Protein AF-A0A8J2SVW7-F1 (afdb_monomer)

Radius of gyration: 30.3 Å; Cα contacts (8 Å, |Δi|>4): 428; chains: 1; bounding box: 93×52×93 Å

Structure (mmCIF, N/CA/C/O backbone):
data_AF-A0A8J2SVW7-F1
#
_entry.id   AF-A0A8J2SVW7-F1
#
loop_
_atom_site.group_PDB
_atom_site.id
_atom_site.type_symbol
_atom_site.label_atom_id
_atom_site.label_alt_id
_atom_site.label_comp_id
_atom_site.label_asym_id
_atom_site.label_entity_id
_atom_site.label_seq_id
_atom_site.pdbx_PDB_ins_code
_atom_site.Cartn_x
_atom_site.Cartn_y
_atom_site.Cartn_z
_atom_site.occupancy
_atom_site.B_iso_or_equiv
_atom_site.auth_seq_id
_atom_site.auth_comp_id
_atom_site.auth_asym_id
_atom_site.auth_atom_id
_atom_site.pdbx_PDB_model_num
ATOM 1 N N . GLN A 1 1 ? 31.728 -38.184 55.682 1.00 34.28 1 GLN A N 1
ATOM 2 C CA . GLN A 1 1 ? 31.629 -36.717 55.849 1.00 34.28 1 GLN A CA 1
ATOM 3 C C . GLN A 1 1 ? 32.265 -36.107 54.596 1.00 34.28 1 GLN A C 1
ATOM 5 O O . GLN A 1 1 ? 33.381 -36.508 54.312 1.00 34.28 1 GLN A O 1
ATOM 10 N N . LEU A 1 2 ? 31.474 -35.598 53.629 1.00 37.31 2 LEU A N 1
ATOM 11 C CA . LEU A 1 2 ? 31.155 -34.160 53.386 1.00 37.31 2 LEU A CA 1
ATOM 12 C C . LEU A 1 2 ? 32.451 -33.359 53.061 1.00 37.31 2 LEU A C 1
ATOM 14 O O . LEU A 1 2 ? 33.369 -33.448 53.857 1.00 37.31 2 LEU A O 1
ATOM 18 N N . GLU A 1 3 ? 32.672 -32.622 51.955 1.00 35.62 3 GLU A N 1
ATOM 19 C CA . GLU A 1 3 ? 31.813 -31.811 51.066 1.00 35.62 3 GLU A CA 1
ATOM 20 C C . GLU A 1 3 ? 32.427 -31.508 49.655 1.00 35.62 3 GLU A C 1
ATOM 22 O O . GLU A 1 3 ? 33.575 -31.818 49.361 1.00 35.62 3 GLU A O 1
ATOM 27 N N . ARG A 1 4 ? 31.571 -30.864 48.839 1.00 41.97 4 ARG A N 1
ATOM 28 C CA . ARG A 1 4 ? 31.589 -30.125 47.543 1.00 41.97 4 ARG A CA 1
ATOM 29 C C . ARG A 1 4 ? 32.834 -29.314 47.086 1.00 41.97 4 ARG A C 1
ATOM 31 O O . ARG A 1 4 ? 33.578 -28.801 47.906 1.00 41.97 4 ARG A O 1
ATOM 38 N N . GLY A 1 5 ? 32.869 -28.974 45.778 1.00 31.09 5 GLY A N 1
ATOM 39 C CA . GLY A 1 5 ? 33.490 -27.731 45.256 1.00 31.09 5 GLY A CA 1
ATOM 40 C C . GLY A 1 5 ? 33.503 -27.550 43.717 1.00 31.09 5 GLY A C 1
ATOM 41 O O . GLY A 1 5 ? 34.029 -28.398 43.012 1.00 31.09 5 GLY A O 1
ATOM 42 N N . ARG A 1 6 ? 32.926 -26.442 43.212 1.00 39.91 6 ARG A N 1
ATOM 43 C CA . ARG A 1 6 ? 32.924 -25.895 41.822 1.00 39.91 6 ARG A CA 1
ATOM 44 C C . ARG A 1 6 ? 33.985 -24.776 41.675 1.00 39.91 6 ARG A C 1
ATOM 46 O O . ARG A 1 6 ? 34.313 -24.165 42.684 1.00 39.91 6 ARG A O 1
ATOM 53 N N . GLY A 1 7 ? 34.335 -24.404 40.433 1.00 30.98 7 GLY A N 1
ATOM 54 C CA . GLY A 1 7 ? 34.971 -23.122 40.026 1.00 30.98 7 GLY A CA 1
ATOM 55 C C . GLY A 1 7 ? 36.138 -23.381 39.062 1.00 30.98 7 GLY A C 1
ATOM 56 O O . GLY A 1 7 ? 37.010 -24.160 39.413 1.00 30.98 7 GLY A O 1
ATOM 57 N N . ASP A 1 8 ? 36.158 -22.993 37.784 1.00 33.06 8 ASP A N 1
ATOM 58 C CA . ASP A 1 8 ? 35.939 -21.704 37.102 1.00 33.06 8 ASP A CA 1
ATOM 59 C C . ASP A 1 8 ? 37.016 -20.645 37.407 1.00 33.06 8 ASP A C 1
ATOM 61 O O . ASP A 1 8 ? 37.364 -20.423 38.563 1.00 33.06 8 ASP A O 1
ATOM 65 N N . THR A 1 9 ? 37.476 -19.977 36.342 1.00 33.75 9 THR A N 1
ATOM 66 C CA . THR A 1 9 ? 38.440 -18.855 36.263 1.00 33.75 9 THR A CA 1
ATOM 67 C C . THR A 1 9 ? 39.944 -19.165 36.362 1.00 33.75 9 THR A C 1
ATOM 69 O O . THR A 1 9 ? 40.538 -19.155 37.433 1.00 33.75 9 THR A O 1
ATOM 72 N N . ASP A 1 10 ? 40.584 -19.310 35.195 1.00 33.72 10 ASP A N 1
ATOM 73 C CA . ASP A 1 10 ? 42.022 -19.079 35.016 1.00 33.72 10 ASP A CA 1
ATOM 74 C C . ASP A 1 10 ? 42.182 -17.739 34.284 1.00 33.72 10 ASP A C 1
ATOM 76 O O . ASP A 1 10 ? 42.106 -17.630 33.058 1.00 33.72 10 ASP A O 1
ATOM 80 N N . ALA A 1 11 ? 42.268 -16.678 35.081 1.00 33.78 11 ALA A N 1
ATOM 81 C CA . ALA A 1 11 ? 42.500 -15.318 34.637 1.00 33.78 11 ALA A CA 1
ATOM 82 C C . ALA A 1 11 ? 43.658 -14.741 35.461 1.00 33.78 11 ALA A C 1
ATOM 84 O O . ALA A 1 11 ? 43.621 -14.755 36.687 1.00 33.78 11 ALA A O 1
ATOM 85 N N . PHE A 1 12 ? 44.634 -14.173 34.751 1.00 33.34 12 PHE A N 1
ATOM 86 C CA . PHE A 1 12 ? 45.696 -13.291 35.250 1.00 33.34 12 PHE A CA 1
ATOM 87 C C . PHE A 1 12 ? 46.837 -13.909 36.077 1.00 33.34 12 PHE A C 1
ATOM 89 O O . PHE A 1 12 ? 46.885 -13.830 37.299 1.00 33.34 12 PHE A O 1
ATOM 96 N N . ALA A 1 13 ? 47.865 -14.345 35.352 1.00 33.09 13 ALA A N 1
ATOM 97 C CA . ALA A 1 13 ? 49.253 -14.489 35.792 1.00 33.09 13 ALA A CA 1
ATOM 98 C C . ALA A 1 13 ? 50.117 -14.449 34.511 1.00 33.09 13 ALA A C 1
ATOM 100 O O . ALA A 1 13 ? 49.809 -15.156 33.564 1.00 33.09 13 ALA A O 1
ATOM 101 N N . HIS A 1 14 ? 51.170 -13.664 34.303 1.00 36.06 14 HIS A N 1
ATOM 102 C CA . HIS A 1 14 ? 51.925 -12.712 35.101 1.00 36.06 14 HIS A CA 1
ATOM 103 C C . HIS A 1 14 ? 52.620 -11.753 34.116 1.00 36.06 14 HIS A C 1
ATOM 105 O O . HIS A 1 14 ? 53.039 -12.149 33.029 1.00 36.06 14 HIS A O 1
ATOM 111 N N . ALA A 1 15 ? 52.749 -10.489 34.508 1.00 29.64 15 ALA A N 1
ATOM 112 C CA . ALA A 1 15 ? 53.511 -9.480 33.792 1.00 29.64 15 ALA A CA 1
ATOM 113 C C . ALA A 1 15 ? 55.015 -9.552 34.127 1.00 29.64 15 ALA A C 1
ATOM 115 O O . ALA A 1 15 ? 55.383 -9.871 35.252 1.00 29.64 15 ALA A O 1
ATOM 116 N N . GLN A 1 16 ? 55.820 -9.104 33.155 1.00 32.62 16 GLN A N 1
ATOM 117 C CA . GLN A 1 16 ? 57.193 -8.582 33.256 1.00 32.62 16 GLN A CA 1
ATOM 118 C C . GLN A 1 16 ? 58.352 -9.567 33.488 1.00 32.62 16 GLN A C 1
ATOM 120 O O . GLN A 1 16 ? 58.432 -10.255 34.495 1.00 32.62 16 GLN A O 1
ATOM 125 N N . VAL A 1 17 ? 59.324 -9.507 32.565 1.00 30.28 17 VAL A N 1
ATOM 126 C CA . VAL A 1 17 ? 60.738 -9.106 32.764 1.00 30.28 17 VAL A CA 1
ATOM 127 C C . VAL A 1 17 ? 61.574 -9.748 31.641 1.00 30.28 17 VAL A C 1
ATOM 129 O O . VAL A 1 17 ? 61.734 -10.958 31.622 1.00 30.28 17 VAL A O 1
ATOM 132 N N . LEU A 1 18 ? 62.070 -8.952 30.681 1.00 30.62 18 LEU A N 1
ATOM 133 C CA . LEU A 1 18 ? 63.505 -8.758 30.391 1.00 30.62 18 LEU A CA 1
ATOM 134 C C . LEU A 1 18 ? 63.673 -7.975 29.071 1.00 30.62 18 LEU A C 1
ATOM 136 O O . LEU A 1 18 ? 63.394 -8.460 27.978 1.00 30.62 18 LEU A O 1
ATOM 140 N N . VAL A 1 19 ? 64.162 -6.743 29.194 1.00 34.22 19 VAL A N 1
ATOM 141 C CA . VAL A 1 19 ? 64.735 -5.954 28.102 1.00 34.22 19 VAL A CA 1
ATOM 142 C C . VAL A 1 19 ? 66.162 -6.453 27.892 1.00 34.22 19 VAL A C 1
ATOM 144 O O . VAL A 1 19 ? 66.999 -6.237 28.762 1.00 34.22 19 VAL A O 1
ATOM 147 N N . ALA A 1 20 ? 66.459 -7.094 26.762 1.00 31.17 20 ALA A N 1
ATOM 148 C CA . ALA A 1 20 ? 67.829 -7.233 26.270 1.00 31.17 20 ALA A CA 1
ATOM 149 C C . ALA A 1 20 ? 67.843 -7.602 24.778 1.00 31.17 20 ALA A C 1
ATOM 151 O O . ALA A 1 20 ? 67.199 -8.561 24.369 1.00 31.17 20 ALA A O 1
ATOM 152 N N . SER A 1 21 ? 68.654 -6.873 24.005 1.00 35.41 21 SER A N 1
ATOM 153 C CA . SER A 1 21 ? 69.025 -7.125 22.601 1.00 35.41 21 SER A CA 1
ATOM 154 C C . SER A 1 21 ? 68.045 -6.644 21.516 1.00 35.41 21 SER A C 1
ATOM 156 O O . SER A 1 21 ? 67.284 -7.408 20.929 1.00 35.41 21 SER A O 1
ATOM 158 N N . MET A 1 22 ? 68.124 -5.347 21.191 1.00 35.38 22 MET A N 1
ATOM 159 C CA . MET A 1 22 ? 67.678 -4.807 19.899 1.00 35.38 22 MET A CA 1
ATOM 160 C C . MET A 1 22 ? 68.869 -4.732 18.928 1.00 35.38 22 MET A C 1
ATOM 162 O O . MET A 1 22 ? 69.856 -4.072 19.264 1.00 35.38 22 MET A O 1
ATOM 166 N N . PRO A 1 23 ? 68.785 -5.283 17.704 1.00 38.94 23 PRO A N 1
ATOM 167 C CA . PRO A 1 23 ? 69.534 -4.766 16.571 1.00 38.94 23 PRO A CA 1
ATOM 168 C C . PRO A 1 23 ? 68.789 -3.577 15.923 1.00 38.94 23 PRO A C 1
ATOM 170 O O . PRO A 1 23 ? 67.598 -3.356 16.127 1.00 38.94 23 PRO A O 1
ATOM 173 N N . SER A 1 24 ? 69.560 -2.781 15.187 1.00 41.69 24 SER A N 1
ATOM 174 C CA . SER A 1 24 ? 69.327 -1.434 14.642 1.00 41.69 24 SER A CA 1
ATOM 175 C C . SER A 1 24 ? 67.929 -1.045 14.103 1.00 41.69 24 SER A C 1
ATOM 177 O O . SER A 1 24 ? 67.191 -1.809 13.483 1.00 41.69 24 SER A O 1
ATOM 179 N N . ARG A 1 25 ? 67.634 0.261 14.243 1.00 43.81 25 ARG A N 1
ATOM 180 C CA . ARG A 1 25 ? 66.421 1.004 13.825 1.00 43.81 25 ARG A CA 1
ATOM 181 C C . ARG A 1 25 ? 66.015 0.902 12.340 1.00 43.81 25 ARG A C 1
ATOM 183 O O . ARG A 1 25 ? 64.967 1.427 11.980 1.00 43.81 25 ARG A O 1
ATOM 190 N N . ALA A 1 26 ? 66.791 0.243 11.483 1.00 41.59 26 ALA A N 1
ATOM 191 C CA . ALA A 1 26 ? 66.492 0.135 10.052 1.00 41.59 26 ALA A CA 1
ATOM 192 C C . ALA A 1 26 ? 65.614 -1.080 9.689 1.00 41.59 26 ALA A C 1
ATOM 194 O O . ALA A 1 26 ? 64.994 -1.084 8.630 1.00 41.59 26 ALA A O 1
ATOM 195 N N . SER A 1 27 ? 65.481 -2.074 10.576 1.00 40.44 27 SER A N 1
ATOM 196 C CA . SER A 1 27 ? 64.708 -3.298 10.291 1.00 40.44 27 SER A CA 1
ATOM 197 C C . SER A 1 27 ? 63.285 -3.295 10.868 1.00 40.44 27 SER A C 1
ATOM 199 O O . SER A 1 27 ? 62.520 -4.226 10.631 1.00 40.44 27 SER A O 1
ATOM 201 N N . MET A 1 28 ? 62.890 -2.238 11.587 1.00 37.59 28 MET A N 1
ATOM 202 C CA . MET A 1 28 ? 61.558 -2.132 12.205 1.00 37.59 28 MET A CA 1
ATOM 203 C C . MET A 1 28 ? 60.521 -1.430 11.307 1.00 37.59 28 MET A C 1
ATOM 205 O O . MET A 1 28 ? 59.322 -1.587 11.527 1.00 37.59 28 MET A O 1
ATOM 209 N N . LEU A 1 29 ? 60.949 -0.717 10.254 1.00 36.25 29 LEU A N 1
ATOM 210 C CA . LEU A 1 29 ? 60.023 -0.046 9.328 1.00 36.25 29 LEU A CA 1
ATOM 211 C C . LEU A 1 29 ? 59.518 -0.943 8.183 1.0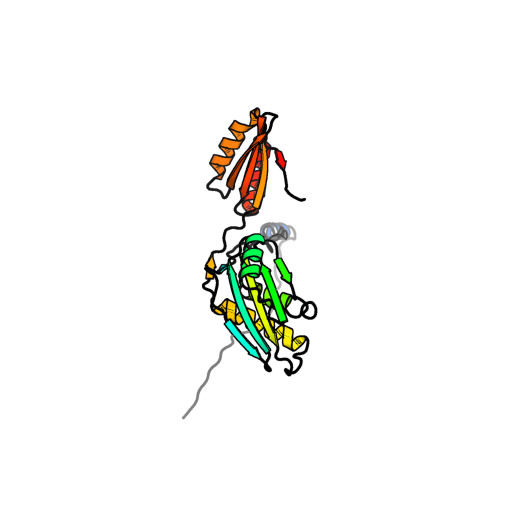0 36.25 29 LEU A C 1
ATOM 213 O O . LEU A 1 29 ? 58.499 -0.625 7.579 1.00 36.25 29 LEU A O 1
ATOM 217 N N . LEU A 1 30 ? 60.170 -2.078 7.901 1.00 36.28 30 LEU A N 1
ATOM 218 C CA . LEU A 1 30 ? 59.771 -2.962 6.794 1.00 36.28 30 LEU A CA 1
ATOM 219 C C . LEU A 1 30 ? 58.843 -4.117 7.214 1.00 36.28 30 LEU A C 1
ATOM 221 O O . LEU A 1 30 ? 58.165 -4.692 6.366 1.00 36.28 30 LEU A O 1
ATOM 225 N N . ILE A 1 31 ? 58.758 -4.424 8.514 1.00 40.12 31 ILE A N 1
ATOM 226 C CA . ILE A 1 31 ? 57.828 -5.440 9.042 1.00 40.12 31 ILE A CA 1
ATOM 227 C C . ILE A 1 31 ? 56.477 -4.806 9.415 1.00 40.12 31 ILE A C 1
ATOM 229 O O . ILE A 1 31 ? 55.435 -5.415 9.184 1.00 40.12 31 ILE A O 1
ATOM 233 N N . TYR A 1 32 ? 56.448 -3.536 9.843 1.00 34.22 32 TYR A N 1
ATOM 234 C CA . TYR A 1 32 ? 55.181 -2.811 10.021 1.00 34.22 32 TYR A CA 1
ATOM 235 C C . TYR A 1 32 ? 54.520 -2.399 8.689 1.00 34.22 32 TYR A C 1
ATOM 237 O O . TYR A 1 32 ? 53.296 -2.338 8.608 1.00 34.22 32 TYR A O 1
ATOM 245 N N . ALA A 1 33 ? 55.292 -2.218 7.610 1.00 37.81 33 ALA A N 1
ATOM 246 C CA . ALA A 1 33 ? 54.767 -1.870 6.283 1.00 37.81 33 ALA A CA 1
ATOM 247 C C . ALA A 1 33 ? 54.242 -3.067 5.456 1.00 37.81 33 ALA A C 1
ATOM 249 O O . ALA A 1 33 ? 53.721 -2.869 4.361 1.00 37.81 33 ALA A O 1
ATOM 250 N N . ARG A 1 34 ? 54.336 -4.307 5.963 1.00 35.62 34 ARG A N 1
ATOM 251 C CA . ARG A 1 34 ? 53.718 -5.499 5.338 1.00 35.62 34 ARG A CA 1
ATOM 252 C C . ARG A 1 34 ? 52.631 -6.173 6.180 1.00 35.62 34 ARG A C 1
ATOM 254 O O . ARG A 1 34 ? 51.942 -7.044 5.665 1.00 35.62 34 ARG A O 1
ATOM 261 N N . ALA A 1 35 ? 52.408 -5.715 7.412 1.00 35.62 35 ALA A N 1
ATOM 262 C CA . ALA A 1 35 ? 51.243 -6.089 8.221 1.00 35.62 35 ALA A CA 1
ATOM 263 C C . ALA A 1 35 ? 50.149 -4.997 8.261 1.00 35.62 35 ALA A C 1
ATOM 265 O O . ALA A 1 35 ? 49.022 -5.277 8.653 1.00 35.62 35 ALA A O 1
ATOM 266 N N . CYS A 1 36 ? 50.437 -3.774 7.796 1.00 33.22 36 CYS A N 1
ATOM 267 C CA . CYS A 1 36 ? 49.492 -2.647 7.759 1.00 33.22 36 CYS A CA 1
ATOM 268 C C . CYS A 1 36 ? 49.054 -2.279 6.322 1.00 33.22 36 CYS A C 1
ATOM 270 O O . CYS A 1 36 ? 48.872 -1.113 5.991 1.00 33.22 36 CYS A O 1
ATOM 272 N N . GLY A 1 37 ? 48.933 -3.284 5.446 1.00 34.12 37 GLY A N 1
ATOM 273 C CA . GLY A 1 37 ? 48.454 -3.151 4.059 1.00 34.12 37 GLY A CA 1
ATOM 274 C C . GLY A 1 37 ? 47.040 -3.698 3.817 1.00 34.12 37 GLY A C 1
ATOM 275 O O . GLY A 1 37 ? 46.610 -3.764 2.673 1.00 34.12 37 GLY A O 1
ATOM 276 N N . ALA A 1 38 ? 46.322 -4.108 4.869 1.00 37.91 38 ALA A N 1
ATOM 277 C CA . ALA A 1 38 ? 45.004 -4.754 4.763 1.00 37.91 38 ALA A CA 1
ATOM 278 C C . ALA A 1 38 ? 43.888 -4.070 5.579 1.00 37.91 38 ALA A C 1
ATOM 280 O O . ALA A 1 38 ? 42.761 -4.552 5.618 1.00 37.91 38 ALA A O 1
ATOM 281 N N . LEU A 1 39 ? 44.165 -2.932 6.216 1.00 35.59 39 LEU A N 1
ATOM 282 C CA . LEU A 1 39 ? 43.166 -2.128 6.920 1.00 35.59 39 LEU A CA 1
ATOM 283 C C . LEU A 1 39 ? 43.486 -0.656 6.677 1.00 35.59 39 LEU A C 1
ATOM 285 O O . LEU A 1 39 ? 44.289 -0.108 7.418 1.00 35.59 39 LEU A O 1
ATOM 289 N N . HIS A 1 40 ? 42.921 -0.053 5.626 1.00 33.75 40 HIS A N 1
ATOM 290 C CA . HIS A 1 40 ? 42.519 1.369 5.539 1.00 33.75 40 HIS A CA 1
ATOM 291 C C . HIS A 1 40 ? 42.145 1.768 4.100 1.00 33.75 40 HIS A C 1
ATOM 293 O O . HIS A 1 40 ? 42.623 2.759 3.571 1.00 33.75 40 HIS A O 1
ATOM 299 N N . GLN A 1 41 ? 41.231 1.025 3.477 1.00 31.84 41 GLN A N 1
ATOM 300 C CA . GLN A 1 41 ? 40.209 1.617 2.602 1.00 31.84 41 GLN A CA 1
ATOM 301 C C . GLN A 1 41 ? 38.877 0.909 2.880 1.00 31.84 41 GLN A C 1
ATOM 303 O O . GLN A 1 41 ? 38.209 0.380 2.000 1.00 31.84 41 GLN A O 1
ATOM 308 N N . PHE A 1 42 ? 38.489 0.899 4.162 1.00 33.31 42 PHE A N 1
ATOM 309 C CA . PHE A 1 42 ? 37.091 0.766 4.570 1.00 33.31 42 PHE A CA 1
ATOM 310 C C . PHE A 1 42 ? 36.390 2.085 4.221 1.00 33.31 42 PHE A C 1
ATOM 312 O O . PHE A 1 42 ? 36.054 2.909 5.074 1.00 33.31 42 PHE A O 1
ATOM 319 N N . THR A 1 43 ? 36.239 2.332 2.923 1.00 31.81 43 THR A N 1
ATOM 320 C CA . THR A 1 43 ? 35.428 3.429 2.421 1.00 31.81 43 THR A CA 1
ATOM 321 C C . THR A 1 43 ? 33.983 3.047 2.695 1.00 31.81 43 THR A C 1
ATOM 323 O O . THR A 1 43 ? 33.412 2.168 2.055 1.00 31.81 43 THR A O 1
ATOM 326 N N . ARG A 1 44 ? 33.436 3.678 3.734 1.00 35.28 44 ARG A N 1
ATOM 327 C CA . ARG A 1 44 ? 32.013 3.826 4.048 1.00 35.28 44 ARG A CA 1
ATOM 328 C C . ARG A 1 44 ? 31.135 3.704 2.795 1.00 35.28 44 ARG A C 1
ATOM 330 O O . ARG A 1 44 ? 31.005 4.686 2.076 1.00 35.28 44 ARG A O 1
ATOM 337 N N . CYS A 1 45 ? 30.529 2.542 2.544 1.00 34.66 45 CYS A N 1
ATOM 338 C CA . CYS A 1 45 ? 29.395 2.414 1.616 1.00 34.66 45 CYS A CA 1
ATOM 339 C C . CYS A 1 45 ? 28.749 1.019 1.623 1.00 34.66 45 CYS A C 1
ATOM 341 O O . CYS A 1 45 ? 28.527 0.438 0.572 1.00 34.66 45 CYS A O 1
ATOM 343 N N . THR A 1 46 ? 28.388 0.455 2.776 1.00 38.50 46 THR A N 1
ATOM 344 C CA . THR A 1 46 ? 27.515 -0.741 2.786 1.00 38.50 46 THR A CA 1
ATOM 345 C C . THR A 1 46 ? 26.572 -0.788 3.990 1.00 38.50 46 THR A C 1
ATOM 347 O O . THR A 1 46 ? 26.291 -1.845 4.528 1.00 38.50 46 THR A O 1
ATOM 350 N N . GLY A 1 47 ? 26.005 0.357 4.383 1.00 30.53 47 GLY A N 1
ATOM 351 C CA . GLY A 1 47 ? 24.781 0.386 5.204 1.00 30.53 47 GLY A CA 1
ATOM 352 C C . GLY A 1 47 ? 23.489 0.206 4.388 1.00 30.53 47 GLY A C 1
ATOM 353 O O . GLY A 1 47 ? 22.405 0.186 4.952 1.00 30.53 47 GLY A O 1
ATOM 354 N N . ARG A 1 48 ? 23.593 0.091 3.054 1.00 37.34 48 ARG A N 1
ATOM 355 C CA . ARG A 1 48 ? 22.460 -0.033 2.115 1.00 37.34 48 ARG A CA 1
ATOM 356 C C . ARG A 1 48 ? 22.294 -1.427 1.495 1.00 37.34 48 ARG A C 1
ATOM 358 O O . ARG A 1 48 ? 21.378 -1.625 0.713 1.00 37.34 48 ARG A O 1
ATOM 365 N N . ARG A 1 49 ? 23.150 -2.401 1.837 1.00 35.25 49 ARG A N 1
ATOM 366 C CA . ARG A 1 49 ? 23.165 -3.743 1.212 1.00 35.25 49 ARG A CA 1
ATOM 367 C C . ARG A 1 49 ? 22.291 -4.801 1.902 1.00 35.25 49 ARG A C 1
ATOM 369 O O . ARG A 1 49 ? 22.480 -5.983 1.650 1.00 35.25 49 ARG A O 1
ATOM 376 N N . GLN A 1 50 ? 21.347 -4.410 2.758 1.00 35.31 50 GLN A N 1
ATOM 377 C CA . GLN A 1 50 ? 20.564 -5.385 3.533 1.00 35.31 50 GLN A CA 1
ATOM 378 C C . GLN A 1 50 ? 19.044 -5.171 3.531 1.00 35.31 50 GLN A C 1
ATOM 380 O O . GLN A 1 50 ? 18.350 -5.904 4.218 1.00 35.31 50 GLN A O 1
ATOM 385 N N . LEU A 1 51 ? 18.511 -4.229 2.740 1.00 43.91 51 LEU A N 1
ATOM 386 C CA . LEU A 1 51 ? 17.060 -3.969 2.676 1.00 43.91 51 LEU A CA 1
ATOM 387 C C . LEU A 1 51 ? 16.383 -4.426 1.376 1.00 43.91 51 LEU A C 1
ATOM 389 O O . LEU A 1 51 ? 15.163 -4.431 1.305 1.00 43.91 51 LEU A O 1
ATOM 393 N N . ALA A 1 52 ? 17.139 -4.878 0.371 1.00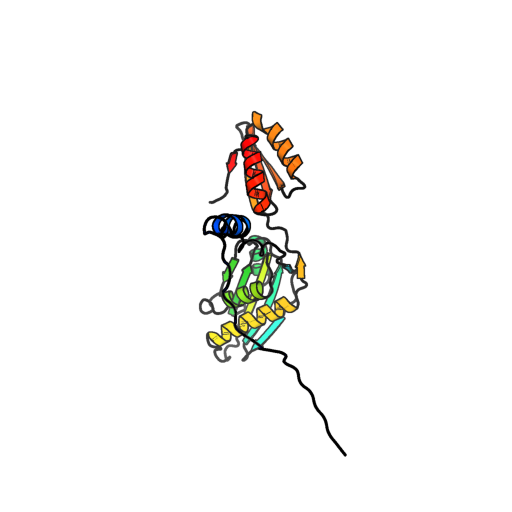 42.94 52 ALA A N 1
ATOM 394 C CA . ALA A 1 52 ? 16.560 -5.486 -0.834 1.00 42.94 52 ALA A CA 1
ATOM 395 C C . ALA A 1 52 ? 16.115 -6.951 -0.618 1.00 42.94 52 ALA A C 1
ATOM 397 O O . ALA A 1 52 ? 15.636 -7.609 -1.537 1.00 42.94 52 ALA A O 1
ATOM 398 N N . GLN A 1 53 ? 16.278 -7.502 0.591 1.00 47.53 53 GLN A N 1
ATOM 399 C CA . GLN A 1 53 ? 15.939 -8.891 0.889 1.00 47.53 53 GLN A CA 1
ATOM 400 C C . GLN A 1 53 ? 14.529 -9.001 1.477 1.00 47.53 53 GLN A C 1
ATOM 402 O O . GLN A 1 53 ? 14.345 -9.033 2.686 1.00 47.53 53 GLN A O 1
ATOM 407 N N . ARG A 1 54 ? 13.567 -9.147 0.556 1.00 51.62 54 ARG A N 1
ATOM 408 C CA . ARG A 1 54 ? 12.258 -9.794 0.744 1.00 51.62 54 ARG A CA 1
ATOM 409 C C . ARG A 1 54 ? 11.340 -9.142 1.777 1.00 51.62 54 ARG A C 1
ATOM 411 O O . ARG A 1 54 ? 10.951 -9.781 2.750 1.00 51.62 54 ARG A O 1
ATOM 418 N N . ALA A 1 55 ? 10.903 -7.919 1.494 1.00 69.44 55 ALA A N 1
ATOM 419 C CA . ALA A 1 55 ? 9.614 -7.497 2.023 1.00 69.44 55 ALA A CA 1
ATOM 420 C C . ALA A 1 55 ? 8.543 -8.502 1.555 1.00 69.44 55 ALA A C 1
ATOM 422 O O . ALA A 1 55 ? 8.570 -8.974 0.413 1.00 69.44 55 ALA A O 1
ATOM 423 N N . SER A 1 56 ? 7.665 -8.909 2.463 1.00 87.56 56 SER A N 1
ATOM 424 C CA . SER A 1 56 ? 6.539 -9.776 2.121 1.00 87.56 56 SER A CA 1
ATOM 425 C C . SER A 1 56 ? 5.335 -8.911 1.759 1.00 87.56 56 SER A C 1
ATOM 427 O O . SER A 1 56 ? 5.311 -7.720 2.043 1.00 87.56 56 SER A O 1
ATOM 429 N N . THR A 1 57 ? 4.332 -9.475 1.107 1.00 93.25 57 THR A N 1
ATOM 430 C CA . THR A 1 57 ? 3.020 -8.845 0.944 1.00 93.25 57 THR A CA 1
ATOM 431 C C . THR A 1 57 ? 1.944 -9.778 1.490 1.00 93.25 57 THR A C 1
ATOM 433 O O . THR A 1 57 ? 2.232 -10.874 1.979 1.00 93.25 57 THR A O 1
ATOM 436 N N . ILE A 1 58 ? 0.694 -9.347 1.423 1.00 94.38 58 ILE A N 1
ATOM 437 C CA . ILE A 1 58 ? -0.466 -10.140 1.808 1.00 94.38 58 ILE A CA 1
ATOM 438 C C . ILE A 1 58 ? -0.928 -10.949 0.589 1.00 94.38 58 ILE A C 1
ATOM 440 O O . ILE A 1 58 ? -1.071 -10.408 -0.497 1.00 94.38 58 ILE A O 1
ATOM 444 N N . ALA A 1 59 ? -1.182 -12.248 0.738 1.00 92.62 59 ALA A N 1
ATOM 445 C CA . ALA A 1 59 ? -1.544 -13.119 -0.3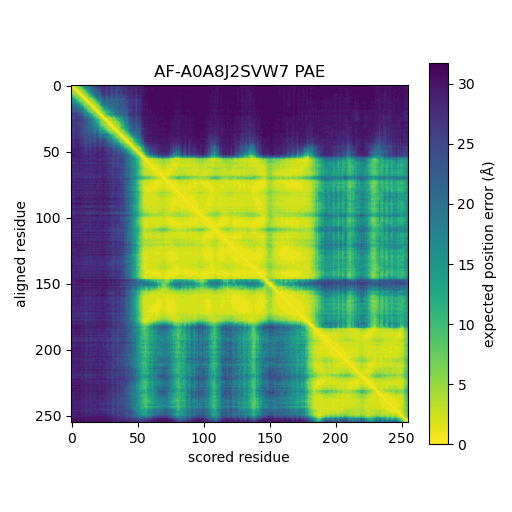83 1.00 92.62 59 ALA A CA 1
ATOM 446 C C . ALA A 1 59 ? -2.924 -12.800 -0.986 1.00 92.62 59 ALA A C 1
ATOM 448 O O . ALA A 1 59 ? -3.139 -12.970 -2.184 1.00 92.62 59 ALA A O 1
ATOM 449 N N . SER A 1 60 ? -3.870 -12.372 -0.151 1.00 94.44 60 SER A N 1
ATOM 450 C CA . SER A 1 60 ? -5.245 -12.070 -0.542 1.00 94.44 60 SER A CA 1
ATOM 451 C C . SER A 1 60 ? -5.900 -11.126 0.457 1.00 94.44 60 SER A C 1
ATOM 453 O O . SER A 1 60 ? -5.464 -11.021 1.600 1.00 94.44 60 SER A O 1
ATOM 455 N N . GLU A 1 61 ? -6.985 -10.482 0.042 1.00 96.81 61 GLU A N 1
ATOM 456 C CA . GLU A 1 61 ? -7.826 -9.701 0.948 1.00 96.81 61 GLU A CA 1
ATOM 457 C C . GLU A 1 61 ? -8.226 -10.525 2.189 1.00 96.81 61 GLU A C 1
ATOM 459 O O . GLU A 1 61 ? -8.543 -11.713 2.079 1.00 96.81 61 GLU A O 1
ATOM 464 N N . THR A 1 62 ? -8.147 -9.912 3.371 1.00 96.88 62 THR A N 1
ATOM 465 C CA . THR A 1 62 ? -8.484 -10.553 4.647 1.00 96.88 62 THR A CA 1
ATOM 466 C C . THR A 1 62 ? -9.976 -10.454 4.937 1.00 96.88 62 THR A C 1
ATOM 468 O O . THR A 1 62 ? -10.642 -9.484 4.563 1.00 96.88 62 THR A O 1
ATOM 471 N N . ASP A 1 63 ? -10.481 -11.395 5.731 1.00 95.94 63 ASP A N 1
ATOM 472 C CA . ASP A 1 63 ? -11.772 -11.223 6.392 1.00 95.94 63 ASP A CA 1
ATOM 473 C C . ASP A 1 63 ? -11.757 -10.009 7.341 1.00 95.94 63 ASP A C 1
ATOM 475 O O . ASP A 1 63 ? -10.704 -9.514 7.761 1.00 95.94 63 ASP A O 1
ATOM 479 N N . ALA A 1 64 ? -12.950 -9.531 7.697 1.00 95.88 64 ALA A N 1
ATOM 480 C CA . ALA A 1 64 ? -13.114 -8.432 8.639 1.00 95.88 64 ALA A CA 1
ATOM 481 C C . ALA A 1 64 ? -12.636 -8.834 10.043 1.00 95.88 64 ALA A C 1
ATOM 483 O O . ALA A 1 64 ? -13.178 -9.765 10.645 1.00 95.88 64 ALA A O 1
ATOM 484 N N . VAL A 1 65 ? -11.691 -8.083 10.611 1.00 97.88 65 VAL A N 1
ATOM 485 C CA . VAL A 1 65 ? -11.251 -8.273 12.001 1.00 97.88 65 VAL A CA 1
ATOM 486 C C . VAL A 1 65 ? -11.769 -7.140 12.873 1.00 97.88 65 VAL A C 1
ATOM 488 O O . VAL A 1 65 ? -11.499 -5.964 12.626 1.00 97.88 65 VAL A O 1
ATOM 491 N N . GLU A 1 66 ? -12.520 -7.493 13.916 1.00 97.00 66 GLU A N 1
ATOM 492 C CA . GLU A 1 66 ? -13.109 -6.526 14.837 1.00 97.00 66 GLU A CA 1
ATOM 493 C C . GLU A 1 66 ? -12.308 -6.401 16.140 1.00 97.00 66 GLU A C 1
ATOM 495 O O . GLU A 1 66 ? -12.009 -7.383 16.818 1.00 97.00 66 GLU A O 1
ATOM 500 N N . TYR A 1 67 ? -12.038 -5.159 16.537 1.00 96.38 67 TYR A N 1
ATOM 501 C CA . TYR A 1 67 ? -11.469 -4.800 17.827 1.00 96.38 67 TYR A CA 1
ATOM 502 C C . TYR A 1 67 ? -12.377 -3.803 18.557 1.00 96.38 67 TYR A C 1
ATOM 504 O O . TYR A 1 67 ? -12.714 -2.734 18.039 1.00 96.38 67 TYR A O 1
ATOM 512 N N . VAL A 1 68 ? -12.765 -4.126 19.794 1.00 93.69 68 VAL A N 1
ATOM 513 C CA . VAL A 1 68 ? -13.662 -3.291 20.607 1.00 93.69 68 VAL A CA 1
ATOM 514 C C . VAL A 1 68 ? -12.951 -2.797 21.857 1.00 93.69 68 VAL A C 1
ATOM 516 O O . VAL A 1 68 ? -12.480 -3.574 22.682 1.00 93.69 68 VAL A O 1
ATOM 519 N N . VAL A 1 69 ? -12.945 -1.478 22.057 1.00 92.31 69 VAL A N 1
ATOM 520 C CA . VAL A 1 69 ? -12.393 -0.850 23.264 1.00 92.31 69 VAL A CA 1
ATOM 521 C C . VAL A 1 69 ? -13.251 0.328 23.706 1.00 92.31 69 VAL A C 1
ATOM 523 O O . VAL A 1 69 ? -13.597 1.206 22.918 1.00 92.31 69 VAL A O 1
ATOM 526 N N . LYS A 1 70 ? -13.614 0.368 24.996 1.00 85.38 70 LYS A N 1
ATOM 527 C CA . LYS A 1 70 ? -14.442 1.439 25.594 1.00 85.38 70 LYS A CA 1
ATOM 528 C C . LYS A 1 70 ? -15.693 1.782 24.759 1.00 85.38 70 LYS A C 1
ATOM 530 O O . LYS A 1 70 ? -16.004 2.956 24.564 1.00 85.38 70 LYS A O 1
ATOM 535 N N . ARG A 1 71 ? -16.404 0.761 24.256 1.00 84.69 71 ARG A N 1
ATOM 536 C CA . ARG A 1 71 ? -17.599 0.897 23.389 1.00 84.69 71 ARG A CA 1
ATOM 537 C C . ARG A 1 71 ? -17.356 1.594 22.038 1.00 84.69 71 ARG A C 1
ATOM 539 O O . ARG A 1 71 ? -18.309 1.991 21.375 1.00 84.69 71 ARG A O 1
ATOM 546 N N . SER A 1 72 ? -16.100 1.773 21.636 1.00 88.19 72 SER A N 1
ATOM 547 C CA . SER A 1 72 ? -15.739 2.071 20.249 1.00 88.19 72 SER A CA 1
ATOM 548 C C . SER A 1 72 ? -15.385 0.758 19.562 1.00 88.19 72 SER A C 1
ATOM 550 O O . SER A 1 72 ? -14.601 -0.019 20.108 1.00 88.19 72 SER A O 1
ATOM 552 N N . ARG A 1 73 ? -15.975 0.528 18.394 1.00 94.56 73 ARG A N 1
ATOM 553 C CA . ARG A 1 73 ? -15.769 -0.660 17.567 1.00 94.56 73 ARG A CA 1
ATOM 554 C C . ARG A 1 73 ? -14.937 -0.273 16.351 1.00 94.56 73 ARG A C 1
ATOM 556 O O . ARG A 1 73 ? -15.250 0.726 15.704 1.00 94.56 73 ARG A O 1
ATOM 563 N N . PHE A 1 74 ? -13.881 -1.026 16.089 1.00 97.12 74 PHE A N 1
ATOM 564 C CA . PHE A 1 74 ? -12.947 -0.830 14.987 1.00 97.12 74 PHE A CA 1
ATOM 565 C C . PHE A 1 74 ? -12.972 -2.093 14.140 1.00 97.12 74 PHE A C 1
ATOM 567 O O . PHE A 1 74 ? -12.732 -3.173 14.670 1.00 97.12 74 PHE A O 1
ATOM 574 N N . VAL A 1 75 ? -13.291 -1.961 12.861 1.00 98.06 75 VAL A N 1
ATOM 575 C CA . VAL A 1 75 ? -13.318 -3.073 11.909 1.00 98.06 75 VAL A CA 1
ATOM 576 C C . VAL A 1 75 ? -12.201 -2.838 10.912 1.00 98.06 75 VAL A C 1
ATOM 578 O O . VAL A 1 75 ? -12.155 -1.775 10.302 1.00 98.06 75 VAL A O 1
ATOM 581 N N . ALA A 1 76 ? -11.284 -3.787 10.800 1.00 98.44 76 ALA A N 1
ATOM 582 C CA . ALA A 1 76 ? -10.115 -3.680 9.949 1.00 98.44 76 ALA A CA 1
ATOM 583 C C . ALA A 1 76 ? -10.186 -4.680 8.792 1.00 98.44 76 ALA A C 1
ATOM 585 O O . ALA A 1 76 ? -10.565 -5.834 8.991 1.00 98.44 76 ALA A O 1
ATOM 586 N N . HIS A 1 77 ? -9.761 -4.225 7.617 1.00 98.56 77 HIS A N 1
ATOM 587 C CA . HIS A 1 77 ? -9.556 -5.034 6.418 1.00 98.56 77 HIS A CA 1
ATOM 588 C C . HIS A 1 77 ? -8.172 -4.736 5.855 1.00 98.56 77 HIS A C 1
ATOM 590 O O . HIS A 1 77 ? -7.710 -3.592 5.930 1.00 98.56 77 HIS A O 1
ATOM 596 N N . ALA A 1 78 ? -7.527 -5.743 5.277 1.00 98.31 78 ALA A N 1
ATOM 597 C CA . ALA A 1 78 ? -6.251 -5.599 4.600 1.00 98.31 78 ALA A CA 1
ATOM 598 C C . ALA A 1 78 ? -6.277 -6.310 3.245 1.00 98.31 78 ALA A C 1
ATOM 600 O O . ALA A 1 78 ? -6.923 -7.346 3.106 1.00 98.31 78 ALA A O 1
ATOM 601 N N . ALA A 1 79 ? -5.567 -5.775 2.255 1.00 97.56 79 ALA A N 1
ATOM 602 C CA . ALA A 1 79 ? -5.441 -6.391 0.937 1.00 97.56 79 ALA A CA 1
ATOM 603 C C . ALA A 1 79 ? -4.076 -6.101 0.301 1.00 97.56 79 ALA A C 1
ATOM 605 O O . ALA A 1 79 ? -3.491 -5.049 0.585 1.00 97.56 79 ALA A O 1
ATOM 606 N N . PRO A 1 80 ? -3.575 -6.992 -0.578 1.00 96.12 80 PRO A N 1
ATOM 607 C CA . PRO A 1 80 ? -2.483 -6.644 -1.477 1.00 96.12 80 PRO A CA 1
ATOM 608 C C . PRO A 1 80 ? -2.926 -5.559 -2.459 1.00 96.12 80 PRO A C 1
ATOM 610 O O . PRO A 1 80 ? -3.989 -5.659 -3.072 1.00 96.12 80 PRO A O 1
ATOM 613 N N . CYS A 1 81 ? -2.098 -4.532 -2.601 1.00 93.69 81 CYS A N 1
ATOM 614 C CA . CYS A 1 81 ? -2.262 -3.420 -3.527 1.00 93.69 81 CYS A CA 1
ATOM 615 C C . CYS A 1 81 ? -0.868 -2.967 -3.980 1.00 93.69 81 CYS A C 1
ATOM 617 O O . CYS A 1 81 ? -0.159 -2.286 -3.236 1.00 93.69 81 CYS A O 1
ATOM 619 N N . THR A 1 82 ? -0.477 -3.346 -5.191 1.00 87.38 82 THR A N 1
ATOM 620 C CA . THR A 1 82 ? 0.832 -3.027 -5.786 1.00 87.38 82 THR A CA 1
ATOM 621 C C . THR A 1 82 ? 0.918 -1.593 -6.297 1.00 87.38 82 THR A C 1
ATOM 623 O O . THR A 1 82 ? 2.006 -1.034 -6.411 1.00 87.38 82 THR A O 1
ATOM 626 N N . SER A 1 83 ? -0.229 -0.968 -6.555 1.00 85.25 83 SER A N 1
ATOM 627 C CA . SER A 1 83 ? -0.338 0.440 -6.915 1.00 85.25 83 SER A CA 1
ATOM 628 C C . SER A 1 83 ? -1.290 1.171 -5.976 1.00 85.25 83 SER A C 1
ATOM 630 O O . SER A 1 83 ? -2.106 0.568 -5.268 1.00 85.25 83 SER A O 1
ATOM 632 N N . PHE A 1 84 ? -1.203 2.500 -5.983 1.00 86.31 84 PHE A N 1
ATOM 633 C CA . PHE A 1 84 ? -2.177 3.302 -5.258 1.00 86.31 84 PHE A CA 1
ATOM 634 C C . PHE A 1 84 ? -3.581 3.200 -5.869 1.00 86.31 84 PHE A C 1
ATOM 636 O O . PHE A 1 84 ? -4.549 3.238 -5.121 1.00 86.31 84 PHE A O 1
ATOM 643 N N . ASP A 1 85 ? -3.708 3.007 -7.182 1.00 85.12 85 ASP A N 1
ATOM 644 C CA . ASP A 1 85 ? -5.010 2.861 -7.845 1.00 85.12 85 ASP A CA 1
ATOM 645 C C . ASP A 1 85 ? -5.727 1.577 -7.395 1.00 85.12 85 ASP A C 1
ATOM 647 O O . ASP A 1 85 ? -6.924 1.585 -7.103 1.00 85.12 85 ASP A O 1
ATOM 651 N N . GLU A 1 86 ? -4.984 0.471 -7.247 1.00 90.00 86 GLU A N 1
ATOM 652 C CA . GLU A 1 86 ? -5.504 -0.761 -6.640 1.00 90.00 86 GLU A CA 1
ATOM 653 C C . GLU A 1 86 ? -5.949 -0.521 -5.193 1.00 90.00 86 GLU A C 1
ATOM 655 O O . GLU A 1 86 ? -7.018 -0.986 -4.780 1.00 90.00 86 GLU A O 1
ATOM 660 N N . ALA A 1 87 ? -5.156 0.246 -4.435 1.00 93.69 87 ALA A N 1
ATOM 661 C CA . ALA A 1 87 ? -5.498 0.624 -3.073 1.00 93.69 87 ALA A CA 1
ATOM 662 C C . ALA A 1 87 ? -6.769 1.477 -3.033 1.00 93.69 87 ALA A C 1
ATOM 664 O O . ALA A 1 87 ? -7.649 1.200 -2.227 1.00 93.69 87 ALA A O 1
ATOM 665 N N . GLU A 1 88 ? -6.924 2.468 -3.909 1.00 94.50 88 GLU A N 1
ATOM 666 C CA . GLU A 1 88 ? -8.120 3.307 -3.981 1.00 94.50 88 GLU A CA 1
ATOM 667 C C . GLU A 1 88 ? -9.373 2.474 -4.281 1.00 94.50 88 GLU A C 1
ATOM 669 O O . GLU A 1 88 ? -10.388 2.615 -3.592 1.00 94.50 88 GLU A O 1
ATOM 674 N N . GLY A 1 89 ? -9.277 1.529 -5.221 1.00 97.00 89 GLY A N 1
ATOM 675 C CA . GLY A 1 89 ? -10.344 0.571 -5.502 1.00 97.00 89 GLY A CA 1
ATOM 676 C C . GLY A 1 89 ? -10.716 -0.279 -4.281 1.00 97.00 89 GLY A C 1
ATOM 677 O O . GLY A 1 89 ? -11.898 -0.435 -3.969 1.00 97.00 89 GLY A O 1
ATOM 678 N N . PHE A 1 90 ? -9.726 -0.794 -3.548 1.00 97.62 90 PHE A N 1
ATOM 679 C CA . PHE A 1 90 ? -9.944 -1.528 -2.297 1.00 97.62 90 PHE A CA 1
ATOM 680 C C . PHE A 1 90 ? -10.602 -0.653 -1.215 1.00 97.62 90 PHE A C 1
ATOM 682 O O . PHE A 1 90 ? -11.601 -1.054 -0.614 1.00 97.62 90 PHE A O 1
ATOM 689 N N . LEU A 1 91 ? -10.093 0.561 -0.999 1.00 97.69 91 LEU A N 1
ATOM 690 C CA . LEU A 1 91 ? -10.612 1.504 -0.008 1.00 97.69 91 LEU A CA 1
ATOM 691 C C . LEU A 1 91 ? -12.065 1.889 -0.304 1.00 97.69 91 LEU A C 1
ATOM 693 O O . LEU A 1 91 ? -12.871 1.978 0.621 1.00 97.69 91 LEU A O 1
ATOM 697 N N . ALA A 1 92 ? -12.418 2.069 -1.577 1.00 97.31 92 ALA A N 1
ATOM 698 C CA . ALA A 1 92 ? -13.784 2.362 -1.994 1.00 97.31 92 ALA A CA 1
ATOM 699 C C . ALA A 1 92 ? -14.756 1.211 -1.684 1.00 97.31 92 ALA A C 1
ATOM 701 O O . ALA A 1 92 ? -15.886 1.472 -1.276 1.00 97.31 92 ALA A O 1
ATOM 702 N N . ARG A 1 93 ? -14.326 -0.055 -1.821 1.00 97.00 93 ARG A N 1
ATOM 703 C CA . ARG A 1 93 ? -15.162 -1.231 -1.498 1.00 97.00 93 ARG A CA 1
ATOM 704 C C . ARG A 1 93 ? -15.451 -1.381 -0.003 1.00 97.00 93 ARG A C 1
ATOM 706 O O . ARG A 1 93 ? -16.510 -1.890 0.350 1.00 97.00 93 ARG A O 1
ATOM 713 N N . HIS A 1 94 ? -14.521 -0.959 0.855 1.00 96.75 94 HIS A N 1
ATOM 714 C CA . HIS A 1 94 ? -14.602 -1.137 2.316 1.00 96.75 94 HIS A CA 1
ATOM 715 C C . HIS A 1 94 ? -14.987 0.119 3.090 1.00 96.75 94 HIS A C 1
ATOM 717 O O . HIS A 1 94 ? -15.186 0.070 4.307 1.00 96.75 94 HIS A O 1
ATOM 723 N N . ARG A 1 95 ? -15.101 1.255 2.403 1.00 95.50 95 ARG A N 1
ATOM 724 C CA . ARG A 1 95 ? -15.638 2.478 2.987 1.00 95.50 95 ARG A CA 1
ATOM 725 C C . ARG A 1 95 ? -17.096 2.253 3.385 1.00 95.50 95 ARG A C 1
ATOM 727 O O . ARG A 1 95 ? -17.921 1.857 2.567 1.00 95.50 95 ARG A O 1
ATOM 734 N N . ASP A 1 96 ? -17.421 2.583 4.632 1.00 95.44 96 ASP A N 1
ATOM 735 C CA . ASP A 1 96 ? -18.804 2.670 5.100 1.00 95.44 96 ASP A CA 1
ATOM 736 C C . ASP A 1 96 ? -19.151 4.129 5.412 1.00 95.44 96 ASP A C 1
ATOM 738 O O . ASP A 1 96 ? -18.617 4.725 6.352 1.00 95.44 96 ASP A O 1
ATOM 742 N N . ASP A 1 97 ? -20.075 4.705 4.643 1.00 92.81 97 ASP A N 1
ATOM 743 C CA . ASP A 1 97 ? -20.559 6.078 4.830 1.00 92.81 97 ASP A CA 1
ATOM 744 C C . ASP A 1 97 ? -21.384 6.256 6.119 1.00 92.81 97 ASP A C 1
ATOM 746 O O . ASP A 1 97 ? -21.605 7.378 6.577 1.00 92.81 97 ASP A O 1
ATOM 750 N N . LYS A 1 98 ? -21.849 5.158 6.732 1.00 90.94 98 LYS A N 1
ATOM 751 C CA . LYS A 1 98 ? -22.510 5.172 8.047 1.00 90.94 98 LYS A CA 1
ATOM 752 C C . LYS A 1 98 ? -21.506 5.135 9.194 1.00 90.94 98 LYS A C 1
ATOM 754 O O . LYS A 1 98 ? -21.881 5.403 10.342 1.00 90.94 98 LYS A O 1
ATOM 759 N N . ALA A 1 99 ? -20.255 4.764 8.922 1.00 91.62 99 ALA A N 1
ATOM 760 C CA . ALA A 1 99 ? -19.204 4.809 9.918 1.00 91.62 99 ALA A CA 1
ATOM 761 C C . ALA A 1 99 ? -18.801 6.253 10.214 1.00 91.62 99 ALA A C 1
ATOM 763 O O . ALA A 1 99 ? -19.094 7.189 9.476 1.00 91.62 99 ALA A O 1
ATOM 764 N N . ARG A 1 100 ? -18.128 6.449 11.348 1.00 90.75 100 ARG A N 1
ATOM 765 C CA . ARG A 1 100 ? -17.722 7.794 11.755 1.00 90.75 100 ARG A CA 1
ATOM 766 C C . ARG A 1 100 ? -16.458 8.248 11.037 1.00 90.75 100 ARG A C 1
ATOM 768 O O . ARG A 1 100 ? -16.345 9.427 10.731 1.00 90.75 100 ARG A O 1
ATOM 775 N N . HIS A 1 101 ? -15.522 7.317 10.875 1.00 95.38 101 HIS A N 1
ATOM 776 C CA . HIS A 1 101 ? -14.228 7.518 10.239 1.00 95.38 101 HIS A CA 1
ATOM 777 C C . HIS A 1 101 ? -13.802 6.199 9.580 1.00 95.38 101 HIS A C 1
ATOM 779 O O . HIS A 1 101 ? -13.965 5.130 10.176 1.00 95.38 101 HIS A O 1
ATOM 785 N N . ASN A 1 102 ? -13.251 6.290 8.380 1.00 97.69 102 ASN A N 1
ATOM 786 C CA . ASN A 1 102 ? -12.673 5.232 7.563 1.00 97.69 102 ASN A CA 1
ATOM 787 C C . ASN A 1 102 ? -11.184 5.555 7.366 1.00 97.69 102 ASN A C 1
ATOM 789 O O . ASN A 1 102 ? -10.764 6.038 6.314 1.00 97.69 102 ASN A O 1
ATOM 793 N N . CYS A 1 103 ? -10.387 5.365 8.417 1.00 98.25 103 CYS A N 1
ATOM 794 C CA . CYS A 1 103 ? -8.968 5.714 8.403 1.00 98.25 103 CYS A CA 1
ATOM 795 C C . CYS A 1 103 ? -8.165 4.610 7.719 1.00 98.25 103 CYS A C 1
ATOM 797 O O . CYS A 1 103 ? -8.468 3.432 7.896 1.00 98.25 103 CYS A O 1
ATOM 799 N N . TRP A 1 104 ? -7.114 4.957 6.987 1.00 98.69 104 TRP A N 1
ATOM 800 C CA . TRP A 1 104 ? -6.368 3.964 6.216 1.00 98.69 104 TRP A CA 1
ATOM 801 C C . TRP A 1 104 ? -4.900 4.328 6.030 1.00 98.69 104 TRP A C 1
ATOM 803 O O . TRP A 1 104 ? -4.499 5.486 6.175 1.00 98.69 104 TRP A O 1
ATOM 813 N N . ALA A 1 105 ? -4.105 3.319 5.683 1.00 98.44 105 ALA A N 1
ATOM 814 C CA . ALA A 1 105 ? -2.757 3.479 5.161 1.00 98.44 105 ALA A CA 1
ATOM 815 C C . ALA A 1 105 ? -2.491 2.457 4.052 1.00 98.44 105 ALA A C 1
ATOM 817 O O . ALA A 1 105 ? -2.944 1.318 4.124 1.00 98.44 105 ALA A O 1
ATOM 818 N N . TRP A 1 106 ? -1.731 2.878 3.052 1.00 97.88 106 TRP A N 1
ATOM 819 C CA . TRP A 1 106 ? -1.164 2.044 2.005 1.00 97.88 106 TRP A CA 1
ATOM 820 C C . TRP A 1 106 ? 0.352 2.229 2.002 1.00 97.88 106 TRP A C 1
ATOM 822 O O . TRP A 1 106 ? 0.845 3.360 2.093 1.00 97.88 106 TRP A O 1
ATOM 832 N N . VAL A 1 107 ? 1.075 1.117 1.916 1.00 93.75 107 VAL A N 1
ATOM 833 C CA . VAL A 1 107 ? 2.535 1.078 1.815 1.00 93.75 107 VAL A CA 1
ATOM 834 C C . VAL A 1 107 ? 2.869 0.311 0.547 1.00 93.75 107 VAL A C 1
ATOM 836 O O . VAL A 1 107 ? 2.677 -0.899 0.503 1.00 93.75 107 VAL A O 1
ATOM 839 N N . GLY A 1 108 ? 3.339 1.013 -0.479 1.00 87.56 108 GLY A N 1
ATOM 840 C CA . GLY A 1 108 ? 3.918 0.412 -1.678 1.00 87.56 108 GLY A CA 1
ATOM 841 C C . GLY A 1 108 ? 5.434 0.265 -1.559 1.00 87.56 108 GLY A C 1
ATOM 842 O O . GLY A 1 108 ? 6.042 0.709 -0.583 1.00 87.56 108 GLY A O 1
ATOM 843 N N . ALA A 1 109 ? 6.061 -0.313 -2.581 1.00 79.94 109 ALA A N 1
ATOM 844 C CA . ALA A 1 109 ? 7.508 -0.539 -2.618 1.00 79.94 109 ALA A CA 1
ATOM 845 C C . ALA A 1 109 ? 8.370 0.724 -2.383 1.00 79.94 109 ALA A C 1
ATOM 847 O O . ALA A 1 109 ? 9.403 0.657 -1.716 1.00 79.94 109 ALA A O 1
ATOM 848 N N . THR A 1 110 ? 7.969 1.880 -2.924 1.00 73.44 110 THR A N 1
ATOM 849 C CA . THR A 1 110 ? 8.760 3.131 -2.880 1.00 73.44 110 THR A CA 1
ATOM 850 C C . THR A 1 110 ? 8.009 4.329 -2.305 1.00 73.44 110 THR A C 1
ATOM 852 O O . THR A 1 110 ? 8.603 5.387 -2.091 1.00 73.44 110 THR A O 1
ATOM 855 N N . SER A 1 111 ? 6.712 4.191 -2.034 1.00 82.50 111 SER A N 1
ATOM 856 C CA . SER A 1 111 ? 5.874 5.282 -1.541 1.00 82.50 111 SER A CA 1
ATOM 857 C C . S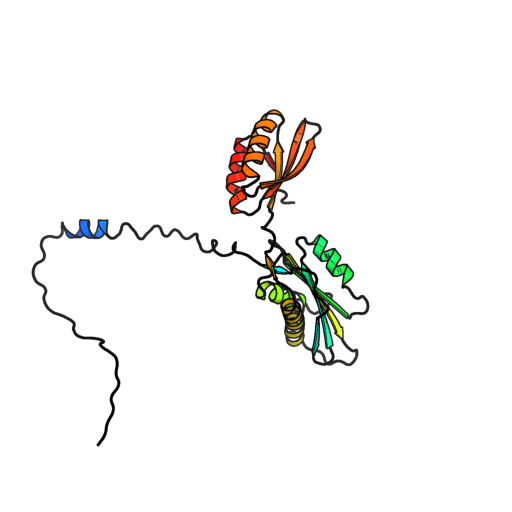ER A 1 111 ? 4.832 4.781 -0.547 1.00 82.50 111 SER A C 1
ATOM 859 O O . SER A 1 111 ? 4.512 3.598 -0.489 1.00 82.50 111 SER A O 1
ATOM 861 N N . ALA A 1 112 ? 4.306 5.694 0.265 1.00 88.75 112 ALA A N 1
ATOM 862 C CA . ALA A 1 112 ? 3.236 5.402 1.206 1.00 88.75 112 ALA A CA 1
ATOM 863 C C . ALA A 1 112 ? 2.235 6.556 1.218 1.00 88.75 112 ALA A C 1
ATOM 865 O O . ALA A 1 112 ? 2.615 7.727 1.128 1.00 88.75 112 ALA A O 1
ATOM 866 N N . ARG A 1 113 ? 0.951 6.231 1.359 1.00 95.31 113 ARG A N 1
ATOM 867 C CA . ARG A 1 113 ? -0.141 7.203 1.500 1.00 95.31 113 ARG A CA 1
ATOM 868 C C . ARG A 1 113 ? -1.026 6.788 2.665 1.00 95.31 113 ARG A C 1
ATOM 870 O O . ARG A 1 113 ? -1.136 5.607 2.974 1.00 95.31 113 ARG A O 1
ATOM 877 N N . MET A 1 114 ? -1.625 7.749 3.354 1.00 97.50 114 MET A N 1
ATOM 878 C CA . MET A 1 114 ? -2.436 7.471 4.539 1.00 97.50 114 MET A CA 1
ATOM 879 C C . MET A 1 114 ? -3.422 8.610 4.803 1.00 97.50 114 MET A C 1
ATOM 881 O O . MET A 1 114 ? -3.146 9.756 4.449 1.00 97.50 114 MET A O 1
ATOM 885 N N . SER A 1 115 ? -4.550 8.309 5.447 1.00 98.12 115 SER A N 1
ATOM 886 C CA . SER A 1 115 ? -5.566 9.298 5.821 1.00 98.12 115 SER A CA 1
ATOM 887 C C . SER A 1 115 ? -6.161 9.011 7.197 1.00 98.12 115 SER A C 1
ATOM 889 O O . SER A 1 115 ? -6.531 7.878 7.509 1.00 98.12 115 SER A O 1
ATOM 891 N N . ASP A 1 116 ? -6.283 10.059 8.015 1.00 97.62 116 ASP A N 1
ATOM 892 C CA . ASP A 1 116 ? -6.964 10.010 9.315 1.00 97.62 116 ASP A CA 1
ATOM 893 C C . ASP A 1 116 ? -8.495 10.164 9.190 1.00 97.62 116 ASP A C 1
ATOM 895 O O . ASP A 1 116 ? -9.193 10.035 10.189 1.00 97.62 116 ASP A O 1
ATOM 899 N N . ASP A 1 117 ? -9.036 10.455 7.999 1.00 95.31 117 ASP A N 1
ATOM 900 C CA . ASP A 1 117 ? -10.480 10.617 7.728 1.00 95.31 117 ASP A CA 1
ATOM 901 C C . ASP A 1 117 ? -11.252 11.432 8.792 1.00 95.31 117 ASP A C 1
ATOM 903 O O . ASP A 1 117 ? -12.313 11.046 9.276 1.00 95.31 117 ASP A O 1
ATOM 907 N N . GLY A 1 118 ? -10.694 12.568 9.218 1.00 92.25 118 GLY A N 1
ATOM 908 C CA . GLY A 1 118 ? -11.320 13.457 10.205 1.00 92.25 118 GLY A CA 1
ATOM 909 C C . GLY A 1 118 ? -11.097 13.081 11.677 1.00 92.25 118 GLY A C 1
ATOM 910 O O . GLY A 1 118 ? -11.591 13.787 12.562 1.00 92.25 118 GLY A O 1
ATOM 911 N N . GLU A 1 119 ? -10.342 12.020 11.978 1.00 93.75 119 GLU A N 1
ATOM 912 C CA . GLU A 1 119 ? -9.725 11.859 13.300 1.00 93.75 119 GLU A CA 1
ATOM 913 C C . GLU A 1 119 ? -8.645 12.933 13.531 1.00 93.75 119 GLU A C 1
ATOM 915 O O . GLU A 1 119 ? -8.132 13.527 12.577 1.00 93.75 119 GLU A O 1
ATOM 920 N N . PRO A 1 120 ? -8.262 13.209 14.794 1.00 95.25 120 PRO A N 1
ATOM 921 C CA . PRO A 1 120 ? -7.130 14.083 15.071 1.00 95.25 120 PRO A CA 1
ATOM 922 C C . PRO A 1 120 ? -5.871 13.605 14.335 1.00 95.25 120 PRO A C 1
ATOM 924 O O . PRO A 1 120 ? -5.546 12.415 14.368 1.00 95.25 120 PRO A O 1
ATOM 927 N N . THR A 1 121 ? -5.157 14.537 13.707 1.00 95.69 121 THR A N 1
ATOM 928 C CA . THR A 1 121 ? -4.006 14.248 12.843 1.00 95.69 121 THR A CA 1
ATOM 929 C C . THR A 1 121 ? -2.980 13.337 13.516 1.00 95.69 121 THR A C 1
ATOM 931 O O . THR A 1 121 ? -2.562 13.576 14.651 1.00 95.69 121 THR A O 1
ATOM 934 N N . GLY A 1 122 ? -2.569 12.289 12.804 1.00 92.44 122 GLY A N 1
ATOM 935 C CA . GLY A 1 122 ? -1.570 11.315 13.233 1.00 92.44 122 GLY A CA 1
ATOM 936 C C . GLY A 1 122 ? -2.063 10.308 14.273 1.00 92.44 122 GLY A C 1
ATOM 937 O O . GLY A 1 122 ? -1.264 9.510 14.763 1.00 92.44 122 GLY A O 1
ATOM 938 N N . THR A 1 123 ? -3.349 10.322 14.641 1.00 96.12 123 THR A N 1
ATOM 939 C CA . THR A 1 123 ? -3.874 9.408 15.670 1.00 96.12 123 THR A CA 1
ATOM 940 C C . THR A 1 123 ? -4.462 8.112 15.127 1.00 96.12 123 THR A C 1
ATOM 942 O O . THR A 1 123 ? -4.663 7.190 15.921 1.00 96.12 123 THR A O 1
ATOM 945 N N . ALA A 1 124 ? -4.698 8.013 13.815 1.00 97.06 124 ALA A N 1
ATOM 946 C CA . ALA A 1 124 ? -5.238 6.820 13.174 1.00 97.06 124 ALA A CA 1
ATOM 947 C C . ALA A 1 124 ? -4.316 6.286 12.072 1.00 97.06 124 ALA A C 1
ATOM 949 O O . ALA A 1 124 ? -3.800 5.176 12.189 1.00 97.06 124 ALA A O 1
ATOM 950 N N . ALA A 1 125 ? -4.037 7.098 11.055 1.00 97.31 125 ALA A N 1
ATOM 951 C CA . ALA A 1 125 ? -3.339 6.692 9.838 1.00 97.31 125 ALA A CA 1
ATOM 952 C C . ALA A 1 125 ? -1.879 6.287 10.100 1.00 97.31 125 ALA A C 1
ATOM 954 O O . ALA A 1 125 ? -1.432 5.227 9.667 1.00 97.31 125 ALA A O 1
ATOM 955 N N . ALA A 1 126 ? -1.149 7.091 10.881 1.00 97.88 126 ALA A N 1
ATOM 956 C CA . ALA A 1 126 ? 0.240 6.797 11.235 1.00 97.88 126 ALA A CA 1
ATOM 957 C C . ALA A 1 126 ? 0.389 5.481 12.036 1.00 97.88 126 ALA A C 1
ATOM 959 O O . ALA A 1 126 ? 1.249 4.673 11.688 1.00 97.88 126 ALA A O 1
ATOM 960 N N . PRO A 1 127 ? -0.453 5.191 13.050 1.00 98.44 127 PRO A N 1
ATOM 961 C CA . PRO A 1 127 ? -0.489 3.877 13.696 1.00 98.44 127 PRO A CA 1
ATOM 962 C C . PRO A 1 127 ? -0.813 2.699 12.770 1.00 98.44 127 PRO A C 1
ATOM 964 O O . PRO A 1 127 ? -0.263 1.619 12.980 1.00 98.44 127 PRO A O 1
ATOM 967 N N . ILE A 1 128 ? -1.698 2.881 11.781 1.00 98.62 128 ILE A N 1
ATOM 968 C CA . ILE A 1 128 ? -2.016 1.840 10.787 1.00 98.62 128 ILE A CA 1
ATOM 969 C C . ILE A 1 128 ? -0.786 1.576 9.912 1.00 98.62 128 ILE A C 1
ATOM 971 O O . ILE A 1 128 ? -0.368 0.430 9.778 1.00 98.62 128 ILE A O 1
ATOM 975 N N . ARG A 1 129 ? -0.142 2.630 9.398 1.00 98.19 129 ARG A N 1
ATOM 976 C CA . ARG A 1 129 ? 1.101 2.516 8.624 1.00 98.19 129 ARG A CA 1
ATOM 977 C C . ARG A 1 129 ? 2.209 1.814 9.416 1.00 98.19 129 ARG A C 1
ATOM 979 O O . ARG A 1 129 ? 2.817 0.878 8.914 1.00 98.19 129 ARG A O 1
ATOM 986 N N . ALA A 1 130 ? 2.422 2.211 10.671 1.00 97.81 130 ALA A N 1
ATOM 987 C CA . ALA A 1 130 ? 3.419 1.585 11.538 1.00 97.81 130 ALA A CA 1
ATOM 988 C C . ALA A 1 130 ? 3.121 0.098 11.810 1.00 97.81 130 ALA A C 1
ATOM 990 O O . ALA A 1 130 ? 4.041 -0.678 12.055 1.00 97.81 130 ALA A O 1
ATOM 991 N N . ALA A 1 131 ? 1.847 -0.313 11.785 1.00 98.12 131 ALA A N 1
ATOM 992 C CA . ALA A 1 131 ? 1.474 -1.720 11.890 1.00 98.12 131 ALA A CA 1
ATOM 993 C C . ALA A 1 131 ? 1.846 -2.516 10.630 1.00 98.12 131 ALA A C 1
ATOM 995 O O . ALA A 1 131 ? 2.318 -3.639 10.771 1.00 98.12 131 ALA A O 1
ATOM 996 N N . ILE A 1 132 ? 1.672 -1.932 9.439 1.00 97.38 132 ILE A N 1
ATOM 997 C CA . ILE A 1 132 ? 2.093 -2.529 8.160 1.00 97.38 132 ILE A CA 1
ATOM 998 C C . ILE A 1 132 ? 3.617 -2.693 8.132 1.00 97.38 132 ILE A C 1
ATOM 1000 O O . ILE A 1 132 ? 4.120 -3.799 7.949 1.00 97.38 132 ILE A O 1
ATOM 1004 N N . GLU A 1 133 ? 4.349 -1.610 8.406 1.00 94.12 133 GLU A N 1
ATOM 1005 C CA . GLU A 1 133 ? 5.818 -1.606 8.414 1.00 94.12 133 GLU A CA 1
ATOM 1006 C C . GLU A 1 133 ? 6.385 -2.556 9.478 1.00 94.12 133 GLU A C 1
ATOM 1008 O O . GLU A 1 133 ? 7.330 -3.294 9.217 1.00 94.12 133 GLU A O 1
ATOM 1013 N N . GLY A 1 134 ? 5.783 -2.590 10.672 1.00 94.94 134 GLY A N 1
ATOM 1014 C CA . GLY A 1 134 ? 6.185 -3.500 11.747 1.00 94.94 134 GLY A CA 1
ATOM 1015 C C . GLY A 1 134 ? 5.864 -4.974 11.481 1.00 94.94 134 GLY A C 1
ATOM 1016 O O . GLY A 1 134 ? 6.419 -5.834 12.161 1.00 94.94 134 GLY A O 1
ATOM 1017 N N . ALA A 1 135 ? 4.980 -5.266 10.524 1.00 94.50 135 ALA A N 1
ATOM 1018 C CA . ALA A 1 135 ? 4.724 -6.611 10.016 1.00 94.50 135 ALA A CA 1
ATOM 1019 C C . ALA A 1 135 ? 5.606 -6.961 8.801 1.00 94.50 135 ALA A C 1
ATOM 1021 O O . ALA A 1 135 ? 5.451 -8.041 8.243 1.00 94.50 135 ALA A O 1
ATOM 1022 N N . GLU A 1 136 ? 6.512 -6.060 8.396 1.00 92.81 136 GLU A N 1
ATOM 1023 C CA . GLU A 1 136 ? 7.399 -6.218 7.234 1.00 92.81 136 GLU A CA 1
ATOM 1024 C C . GLU A 1 136 ? 6.629 -6.491 5.927 1.00 92.81 136 GLU A C 1
ATOM 1026 O O . GLU A 1 136 ? 7.108 -7.197 5.027 1.00 92.81 136 GLU A O 1
ATOM 1031 N N . PHE A 1 137 ? 5.425 -5.912 5.830 1.00 94.06 137 PHE A N 1
ATOM 1032 C CA . PHE A 1 137 ? 4.602 -5.953 4.629 1.00 94.06 137 PHE A CA 1
ATOM 1033 C C . PHE A 1 137 ? 4.804 -4.713 3.750 1.00 94.06 137 PHE A C 1
ATOM 1035 O O . PHE A 1 137 ? 4.915 -3.590 4.243 1.00 94.06 137 PHE A O 1
ATOM 1042 N N . VAL A 1 138 ? 4.801 -4.931 2.437 1.00 92.19 138 VAL A N 1
ATOM 1043 C CA . VAL A 1 138 ? 4.752 -3.906 1.384 1.00 92.19 138 VAL A CA 1
ATOM 1044 C C . VAL A 1 138 ? 3.697 -4.279 0.348 1.00 92.19 138 VAL A C 1
ATOM 1046 O O . VAL A 1 138 ? 3.163 -5.391 0.359 1.00 92.19 138 VAL A O 1
ATOM 1049 N N . ASP A 1 139 ? 3.408 -3.345 -0.553 1.00 93.00 139 ASP A N 1
ATOM 1050 C CA . ASP A 1 139 ? 2.395 -3.470 -1.596 1.00 93.00 139 ASP A CA 1
ATOM 1051 C C . ASP A 1 139 ? 1.051 -3.911 -1.014 1.00 93.00 139 ASP A C 1
ATOM 1053 O O . ASP A 1 139 ? 0.421 -4.860 -1.478 1.00 93.00 139 ASP A O 1
ATOM 1057 N N . CYS A 1 140 ? 0.631 -3.259 0.071 1.00 95.88 140 CYS A N 1
ATOM 1058 C CA . CYS A 1 140 ? -0.626 -3.567 0.734 1.00 95.88 140 CYS A CA 1
ATOM 1059 C C . CYS A 1 140 ? -1.291 -2.327 1.331 1.00 95.88 140 CYS A C 1
ATOM 1061 O O . CYS A 1 140 ? -0.647 -1.334 1.690 1.00 95.88 140 CYS A O 1
ATOM 1063 N N . ALA A 1 141 ? -2.615 -2.392 1.427 1.00 98.19 141 ALA A N 1
ATOM 1064 C CA . ALA A 1 141 ? -3.448 -1.382 2.056 1.00 98.19 141 ALA A CA 1
ATOM 1065 C C . ALA A 1 141 ? -4.171 -1.970 3.267 1.00 98.19 141 ALA A C 1
ATOM 1067 O O . ALA A 1 141 ? -4.591 -3.127 3.259 1.00 98.19 141 ALA A O 1
ATOM 1068 N N . VAL A 1 142 ? -4.351 -1.146 4.297 1.00 98.75 142 VAL A N 1
ATOM 1069 C CA . VAL A 1 142 ? -5.172 -1.449 5.470 1.00 98.75 142 VAL A CA 1
ATOM 1070 C C . VAL A 1 142 ? -6.132 -0.294 5.707 1.00 98.75 142 VAL A C 1
ATOM 1072 O O . VAL A 1 142 ? -5.715 0.860 5.828 1.00 98.75 142 VAL A O 1
ATOM 1075 N N . ILE A 1 143 ? -7.415 -0.617 5.830 1.00 98.69 143 ILE A N 1
ATOM 1076 C CA . ILE A 1 143 ? -8.477 0.303 6.239 1.00 98.69 143 ILE A CA 1
ATOM 1077 C C . ILE A 1 143 ? -9.019 -0.132 7.593 1.00 98.69 143 ILE A C 1
ATOM 1079 O O . ILE A 1 143 ? -9.224 -1.317 7.848 1.00 98.69 143 ILE A O 1
ATOM 1083 N N . VAL A 1 144 ? -9.230 0.837 8.478 1.00 98.50 144 VAL A N 1
ATOM 1084 C CA . VAL A 1 144 ? -9.824 0.645 9.795 1.00 98.50 144 VAL A CA 1
ATOM 1085 C C . VAL A 1 144 ? -11.022 1.573 9.933 1.00 98.50 144 VAL A C 1
ATOM 1087 O O . VAL A 1 144 ? -10.897 2.787 10.113 1.00 98.50 144 VAL A O 1
ATOM 1090 N N . THR A 1 145 ? -12.198 0.967 9.907 1.00 97.81 145 THR A N 1
ATOM 1091 C CA . THR A 1 145 ? -13.486 1.640 9.991 1.00 97.81 145 THR A CA 1
ATOM 1092 C C . THR A 1 145 ? -13.953 1.702 11.437 1.00 97.81 145 THR A C 1
ATOM 1094 O O . THR A 1 145 ? -14.099 0.684 12.123 1.00 97.81 145 THR A O 1
ATOM 1097 N N . ARG A 1 146 ? -14.201 2.915 11.932 1.00 95.62 146 ARG A N 1
ATOM 1098 C CA . ARG A 1 146 ? -14.581 3.160 13.323 1.00 95.62 146 ARG A CA 1
ATOM 1099 C C . ARG A 1 146 ? -16.064 3.480 13.463 1.00 95.62 146 ARG A C 1
ATOM 1101 O O . ARG A 1 146 ? -16.562 4.504 12.993 1.00 95.62 146 ARG A O 1
ATOM 1108 N N . TYR A 1 147 ? -16.729 2.696 14.304 1.00 91.94 147 TYR A N 1
ATOM 1109 C CA . TYR A 1 147 ? -18.090 2.931 14.772 1.00 91.94 147 TYR A CA 1
ATOM 1110 C C . TYR A 1 147 ? -18.032 3.358 16.239 1.00 91.94 147 TYR A C 1
ATOM 1112 O O . TYR A 1 147 ? -17.769 2.563 17.147 1.00 91.94 147 TYR A O 1
ATOM 1120 N N . LYS A 1 148 ? -18.236 4.651 16.494 1.00 75.19 148 LYS A N 1
ATOM 1121 C CA . LYS A 1 148 ? -18.314 5.187 17.856 1.00 75.19 148 LYS A CA 1
ATOM 1122 C C . LYS A 1 148 ? -19.780 5.333 18.254 1.00 75.19 148 LYS A C 1
ATOM 1124 O O . LYS A 1 148 ? -20.506 6.094 17.624 1.00 75.19 148 LYS A O 1
ATOM 1129 N N . ALA A 1 149 ? -20.190 4.682 19.342 1.00 64.50 149 ALA A N 1
ATOM 1130 C CA . ALA A 1 149 ? -21.502 4.932 19.935 1.00 64.50 149 ALA A CA 1
ATOM 1131 C C . ALA A 1 149 ? -21.609 6.387 20.433 1.00 64.50 149 ALA A C 1
ATOM 1133 O O . ALA A 1 149 ? -20.652 6.932 20.994 1.00 64.50 149 ALA A O 1
ATOM 1134 N N . SER A 1 150 ? -22.779 7.008 20.265 1.00 62.22 150 SER A N 1
ATOM 1135 C CA . SER A 1 150 ? -23.048 8.413 20.626 1.00 62.22 150 SER A CA 1
ATOM 1136 C C . SER A 1 150 ? -22.718 8.746 22.089 1.00 62.22 150 SER A C 1
ATOM 1138 O O . SER A 1 150 ? -22.286 9.856 22.389 1.00 62.22 150 SER A O 1
ATOM 1140 N N . THR A 1 151 ? -22.832 7.767 22.986 1.00 66.69 151 THR A N 1
ATOM 1141 C CA . THR A 1 151 ? -22.584 7.885 24.432 1.00 66.69 151 THR A CA 1
ATOM 1142 C C . THR A 1 151 ? -21.220 7.348 24.887 1.00 66.69 151 THR A C 1
ATOM 1144 O O . THR A 1 151 ? -20.942 7.297 26.086 1.00 66.69 151 THR A O 1
ATOM 1147 N N . ALA A 1 152 ? -20.340 6.935 23.968 1.00 68.75 152 ALA A N 1
ATOM 1148 C CA . ALA A 1 152 ? -19.052 6.348 24.337 1.00 68.75 152 ALA A CA 1
ATOM 1149 C C . ALA A 1 152 ? -18.055 7.399 24.883 1.00 68.75 152 ALA A C 1
ATOM 1151 O O . ALA A 1 152 ? -17.883 8.464 24.268 1.00 68.75 152 ALA A O 1
ATOM 1152 N N . PRO A 1 153 ? -17.316 7.087 25.973 1.00 72.56 153 PRO A N 1
ATOM 1153 C CA . PRO A 1 153 ? -16.244 7.939 26.483 1.00 72.56 153 PRO A CA 1
ATOM 1154 C C . PRO A 1 153 ? -15.202 8.259 25.404 1.00 72.56 153 PRO A C 1
ATOM 1156 O O . PRO A 1 153 ? -14.842 7.409 24.586 1.00 72.56 153 PRO A O 1
ATOM 1159 N N . LYS A 1 154 ? -14.674 9.489 25.399 1.00 80.19 154 LYS A N 1
ATOM 1160 C CA . LYS A 1 154 ? -13.565 9.853 24.504 1.00 80.19 154 LYS A CA 1
ATOM 1161 C C . LYS A 1 154 ? -12.322 9.026 24.876 1.00 80.19 154 LYS A C 1
ATOM 1163 O O . LYS A 1 154 ? -11.944 8.955 26.040 1.00 80.19 154 LYS A O 1
ATOM 1168 N N . LEU A 1 155 ? -11.682 8.414 23.878 1.00 82.06 155 LEU A N 1
ATOM 1169 C CA . LEU A 1 155 ? -10.456 7.619 24.054 1.00 82.06 155 LEU A CA 1
ATOM 1170 C C . LEU A 1 155 ? -9.217 8.486 24.351 1.00 82.06 155 LEU A C 1
ATOM 1172 O O . LEU A 1 155 ? -8.262 7.986 24.941 1.00 82.06 155 LEU A O 1
ATOM 1176 N N . GLY A 1 156 ? -9.242 9.771 23.973 1.00 89.62 156 GLY A N 1
ATOM 1177 C CA . GLY A 1 156 ? -8.059 10.640 23.954 1.00 89.62 156 GLY A CA 1
ATOM 1178 C C . GLY A 1 156 ? -7.075 10.244 22.844 1.00 89.62 156 GLY A C 1
ATOM 1179 O O . GLY A 1 156 ? -7.169 9.145 22.300 1.00 89.62 156 GLY A O 1
ATOM 1180 N N . ALA A 1 157 ? -6.121 11.118 22.510 1.00 92.12 157 ALA A N 1
ATOM 1181 C CA . ALA A 1 157 ? -5.183 10.889 21.402 1.00 92.12 157 ALA A CA 1
ATOM 1182 C C . ALA A 1 157 ? -4.387 9.579 21.562 1.00 92.12 157 ALA A C 1
ATOM 1184 O O . ALA A 1 157 ? -4.394 8.732 20.675 1.00 92.12 157 ALA A O 1
ATOM 1185 N N . GLY A 1 158 ? -3.802 9.341 22.742 1.00 93.75 158 GLY A N 1
ATOM 1186 C CA . GLY A 1 158 ? -3.066 8.099 23.010 1.00 93.75 158 GLY A CA 1
ATOM 1187 C C . GLY A 1 158 ? -3.942 6.839 22.994 1.00 93.75 158 GLY A C 1
ATOM 1188 O O . GLY A 1 158 ? -3.455 5.754 22.688 1.00 93.75 158 GLY A O 1
ATOM 1189 N N . GLY A 1 159 ? -5.236 6.960 23.308 1.00 94.50 159 GLY A N 1
ATOM 1190 C CA . GLY A 1 159 ? -6.179 5.847 23.206 1.00 94.50 159 GLY A CA 1
ATOM 1191 C C . GLY A 1 159 ? -6.531 5.506 21.759 1.00 94.50 159 GLY A C 1
ATOM 1192 O O . GLY A 1 159 ? -6.641 4.325 21.444 1.00 94.50 159 GLY A O 1
ATOM 1193 N N . LEU A 1 160 ? -6.663 6.516 20.890 1.00 94.81 160 LEU A N 1
ATOM 1194 C CA . LEU A 1 160 ? -6.876 6.329 19.450 1.00 94.81 160 LEU A CA 1
ATOM 1195 C C . LEU A 1 160 ? -5.663 5.671 18.796 1.00 94.81 160 LEU A C 1
ATOM 1197 O O . LEU A 1 160 ? -5.825 4.632 18.165 1.00 94.81 160 LEU A O 1
ATOM 1201 N N . ILE A 1 161 ? -4.462 6.193 19.069 1.00 97.00 161 ILE A N 1
ATOM 1202 C CA . ILE A 1 161 ? -3.198 5.650 18.549 1.00 97.00 161 ILE A CA 1
ATOM 1203 C C . ILE A 1 161 ? -3.083 4.153 18.837 1.00 97.00 161 ILE A C 1
ATOM 1205 O O . ILE A 1 161 ? -2.804 3.350 17.947 1.00 97.00 161 ILE A O 1
ATOM 1209 N N . ARG A 1 162 ? -3.346 3.755 20.089 1.00 96.88 162 ARG A N 1
ATOM 1210 C CA . ARG A 1 162 ? -3.310 2.340 20.471 1.00 96.88 162 ARG A CA 1
ATOM 1211 C C . ARG A 1 162 ? -4.418 1.531 19.808 1.00 96.88 162 ARG A C 1
ATOM 1213 O O . ARG A 1 162 ? -4.144 0.413 19.398 1.00 96.88 162 ARG A O 1
ATOM 1220 N N . ALA A 1 163 ? -5.636 2.064 19.712 1.00 96.62 163 ALA A N 1
ATOM 1221 C CA . ALA A 1 163 ? -6.771 1.337 19.153 1.00 96.62 163 ALA A CA 1
ATOM 1222 C C . ALA A 1 163 ? -6.619 1.071 17.648 1.00 96.62 163 ALA A C 1
ATOM 1224 O O . ALA A 1 163 ? -6.756 -0.076 17.236 1.00 96.62 163 ALA A O 1
ATOM 1225 N N . TYR A 1 164 ? -6.272 2.090 16.855 1.00 98.19 164 TYR A N 1
ATOM 1226 C CA . TYR A 1 164 ? -6.061 1.945 15.412 1.00 98.19 164 TYR A CA 1
ATOM 1227 C C . TYR A 1 164 ? -4.887 1.022 15.099 1.00 98.19 164 TYR A C 1
ATOM 1229 O O . TYR A 1 164 ? -5.032 0.083 14.321 1.00 98.19 164 TYR A O 1
ATOM 1237 N N . GLY A 1 165 ? -3.750 1.222 15.774 1.00 98.00 165 GLY A N 1
ATOM 1238 C CA . GLY A 1 165 ? -2.603 0.335 15.602 1.00 98.00 165 GLY A CA 1
ATOM 1239 C C . GLY A 1 165 ? -2.909 -1.107 16.019 1.00 98.00 165 GLY A C 1
ATOM 1240 O O . GLY A 1 165 ? -2.422 -2.037 15.386 1.00 98.00 165 GLY A O 1
ATOM 1241 N N . GLN A 1 166 ? -3.709 -1.316 17.072 1.00 98.19 166 GLN A N 1
ATOM 1242 C CA . GLN A 1 166 ? -4.084 -2.662 17.513 1.00 98.19 166 GLN A CA 1
ATOM 1243 C C . GLN A 1 166 ? -5.006 -3.352 16.507 1.00 98.19 166 GLN A C 1
ATOM 1245 O O . GLN A 1 166 ? -4.712 -4.476 16.120 1.00 98.19 166 GLN A O 1
ATOM 1250 N N . ALA A 1 167 ? -6.051 -2.664 16.040 1.00 98.25 167 ALA A N 1
ATOM 1251 C CA . ALA A 1 167 ? -6.968 -3.194 15.034 1.00 98.25 167 ALA A CA 1
ATOM 1252 C C . ALA A 1 167 ? -6.229 -3.585 13.741 1.00 98.25 167 ALA A C 1
ATOM 1254 O O . ALA A 1 167 ? -6.422 -4.686 13.233 1.00 98.25 167 ALA A O 1
ATOM 1255 N N . ALA A 1 168 ? -5.320 -2.728 13.262 1.00 98.50 168 ALA A N 1
ATOM 1256 C CA . ALA A 1 168 ? -4.499 -3.020 12.089 1.00 98.50 168 ALA A CA 1
ATOM 1257 C C . ALA A 1 168 ? -3.577 -4.233 12.309 1.00 98.50 168 ALA A C 1
ATOM 1259 O O . ALA A 1 168 ? -3.554 -5.138 11.481 1.00 98.50 168 ALA A O 1
ATOM 1260 N N . ARG A 1 169 ? -2.858 -4.302 13.440 1.00 98.50 169 ARG A N 1
ATOM 1261 C CA . ARG A 1 169 ? -1.989 -5.453 13.754 1.00 98.50 169 ARG A CA 1
ATOM 1262 C C . ARG A 1 169 ? -2.764 -6.758 13.864 1.00 98.50 169 ARG A C 1
ATOM 1264 O O . ARG A 1 169 ? -2.272 -7.785 13.416 1.00 98.50 169 ARG A O 1
ATOM 1271 N N . ASP A 1 170 ? -3.932 -6.739 14.495 1.00 98.31 170 ASP A N 1
ATOM 1272 C CA . ASP A 1 170 ? -4.733 -7.951 14.658 1.00 98.31 170 ASP A CA 1
ATOM 1273 C C . ASP A 1 170 ? -5.287 -8.433 13.314 1.00 98.31 170 ASP A C 1
ATOM 1275 O O . ASP A 1 170 ? -5.274 -9.634 13.068 1.00 98.31 170 ASP A O 1
ATOM 1279 N N . CYS A 1 171 ? -5.641 -7.515 12.410 1.00 98.31 171 CYS A N 1
ATOM 1280 C CA . CYS A 1 171 ? -5.972 -7.837 11.022 1.00 98.31 171 CYS A CA 1
ATOM 1281 C C . CYS A 1 171 ? -4.787 -8.465 10.272 1.00 98.31 171 CYS A C 1
ATOM 1283 O O . CYS A 1 171 ? -4.892 -9.580 9.763 1.00 98.31 171 CYS A O 1
ATOM 1285 N N . LEU A 1 172 ? -3.619 -7.818 10.294 1.00 97.50 172 LEU A N 1
ATOM 1286 C CA . LEU A 1 172 ? -2.417 -8.296 9.601 1.00 97.50 172 LEU A CA 1
ATOM 1287 C C . LEU A 1 172 ? -1.917 -9.660 10.104 1.00 97.50 172 LEU A C 1
ATOM 1289 O O . LEU A 1 172 ? -1.331 -10.410 9.335 1.00 97.50 172 LEU A O 1
ATOM 1293 N N . LYS A 1 173 ? -2.178 -10.034 11.363 1.00 97.12 173 LYS A N 1
ATOM 1294 C CA . LYS A 1 173 ? -1.867 -11.386 11.873 1.00 97.12 173 LYS A CA 1
ATOM 1295 C C . LYS A 1 173 ? -2.715 -12.491 11.242 1.00 97.12 173 LYS A C 1
ATOM 1297 O O . LYS A 1 173 ? -2.313 -13.648 11.294 1.00 97.12 173 LYS A O 1
ATOM 1302 N N . THR A 1 174 ? -3.897 -12.157 10.723 1.00 96.88 174 THR A N 1
ATOM 1303 C CA . THR A 1 174 ? -4.761 -13.116 10.013 1.00 96.88 174 THR A CA 1
ATOM 1304 C C . THR A 1 174 ? -4.383 -13.259 8.542 1.00 96.88 174 THR A C 1
ATOM 1306 O O . THR A 1 174 ? -4.795 -14.219 7.895 1.00 96.88 174 THR A O 1
ATOM 1309 N N . ALA A 1 175 ? -3.579 -12.328 8.022 1.00 95.19 175 ALA A N 1
ATOM 1310 C CA . ALA A 1 175 ? -3.124 -12.339 6.646 1.00 95.19 175 ALA A CA 1
ATOM 1311 C C . ALA A 1 175 ? -2.157 -13.502 6.392 1.00 95.19 175 ALA A C 1
ATOM 1313 O O . ALA A 1 175 ? -1.249 -13.779 7.178 1.00 95.19 175 ALA A O 1
ATOM 1314 N N . VAL A 1 176 ? -2.319 -14.153 5.243 1.00 94.88 176 VAL A N 1
ATOM 1315 C CA . VAL A 1 176 ? -1.329 -15.103 4.736 1.00 94.88 176 VAL A CA 1
ATOM 1316 C C . VAL A 1 176 ? -0.236 -14.302 4.039 1.00 94.88 176 VAL A C 1
ATOM 1318 O O . VAL A 1 176 ? -0.524 -13.558 3.106 1.00 94.88 176 VAL A O 1
ATOM 1321 N N . ALA A 1 177 ? 1.012 -14.442 4.480 1.00 93.94 177 ALA A N 1
ATOM 1322 C CA . ALA A 1 177 ? 2.139 -13.778 3.837 1.00 93.94 177 ALA A CA 1
ATOM 1323 C C . ALA A 1 177 ? 2.467 -14.432 2.483 1.00 93.94 177 ALA A C 1
ATOM 1325 O O . ALA A 1 177 ? 2.523 -15.658 2.368 1.00 93.94 177 ALA A O 1
ATOM 1326 N N . ALA A 1 178 ? 2.736 -13.607 1.478 1.00 89.94 178 ALA A N 1
ATOM 1327 C CA . ALA A 1 178 ? 3.261 -13.996 0.176 1.00 89.94 178 ALA A CA 1
ATOM 1328 C C . ALA A 1 178 ? 4.559 -13.221 -0.115 1.00 89.94 178 ALA A C 1
ATOM 1330 O O . ALA A 1 178 ? 4.785 -12.158 0.465 1.00 89.94 178 ALA A O 1
ATOM 1331 N N . PRO A 1 179 ? 5.442 -13.714 -0.999 1.00 84.88 179 PRO A N 1
ATOM 1332 C CA . PRO A 1 179 ? 6.551 -12.905 -1.496 1.00 84.88 179 PRO A CA 1
ATOM 1333 C C . PRO A 1 179 ? 6.009 -11.641 -2.173 1.00 84.88 179 PRO A C 1
ATOM 1335 O O . PRO A 1 179 ? 5.117 -11.751 -3.016 1.00 84.88 179 PRO A O 1
ATOM 1338 N N . ALA A 1 180 ? 6.528 -10.459 -1.823 1.00 77.75 180 ALA A N 1
ATOM 1339 C CA . ALA A 1 180 ? 6.207 -9.256 -2.584 1.00 77.75 180 ALA A CA 1
ATOM 1340 C C . ALA A 1 180 ? 6.715 -9.396 -4.026 1.00 77.75 180 ALA A C 1
ATOM 1342 O O . ALA A 1 180 ? 7.693 -10.110 -4.289 1.00 77.75 180 ALA A O 1
ATOM 1343 N N . ALA A 1 181 ? 6.048 -8.716 -4.958 1.00 69.75 181 ALA A N 1
ATOM 1344 C CA . ALA A 1 181 ? 6.556 -8.607 -6.315 1.00 69.75 181 ALA A CA 1
ATOM 1345 C C . ALA A 1 181 ? 7.939 -7.922 -6.287 1.00 69.75 181 ALA A C 1
ATOM 1347 O O . ALA A 1 181 ? 8.179 -7.067 -5.431 1.00 69.75 181 ALA A O 1
ATOM 1348 N N . PRO A 1 182 ? 8.868 -8.285 -7.190 1.00 63.78 182 PRO A N 1
ATOM 1349 C CA . PRO A 1 182 ? 10.117 -7.545 -7.310 1.00 63.78 182 PRO A CA 1
ATOM 1350 C C . PRO A 1 182 ? 9.808 -6.062 -7.595 1.00 63.78 182 PRO A C 1
ATOM 1352 O O . PRO A 1 182 ? 8.851 -5.778 -8.327 1.00 63.78 182 PRO A O 1
ATOM 1355 N N . PRO A 1 183 ? 10.553 -5.119 -6.993 1.00 60.28 183 PRO A N 1
ATOM 1356 C CA . PRO A 1 183 ? 10.282 -3.691 -7.116 1.00 60.28 183 PRO A CA 1
ATOM 1357 C C . PRO A 1 183 ? 10.448 -3.212 -8.565 1.00 60.28 183 PRO A C 1
ATOM 1359 O O . PRO A 1 183 ? 11.551 -2.920 -9.011 1.00 60.28 183 PRO A O 1
ATOM 1362 N N . ARG A 1 184 ? 9.338 -3.074 -9.298 1.00 69.88 184 ARG A N 1
ATOM 1363 C CA . ARG A 1 184 ? 9.364 -2.655 -10.705 1.00 69.88 184 ARG A CA 1
ATOM 1364 C C . ARG A 1 184 ? 9.639 -1.153 -10.844 1.00 69.88 184 ARG A C 1
ATOM 1366 O O . ARG A 1 184 ? 8.822 -0.338 -10.427 1.00 69.88 184 ARG A O 1
ATOM 1373 N N . ILE A 1 185 ? 10.767 -0.780 -11.448 1.00 77.50 185 ILE A N 1
ATOM 1374 C CA . ILE A 1 185 ? 11.098 0.601 -11.837 1.00 77.50 185 ILE A CA 1
ATOM 1375 C C . ILE A 1 185 ? 10.664 0.810 -13.285 1.00 77.50 185 ILE A C 1
ATOM 1377 O O . ILE A 1 185 ? 11.200 0.146 -14.171 1.00 77.50 185 ILE A O 1
ATOM 1381 N N . ALA A 1 186 ? 9.725 1.723 -13.524 1.00 82.00 186 ALA A N 1
ATOM 1382 C CA . ALA A 1 186 ? 9.332 2.114 -14.874 1.00 82.00 186 ALA A CA 1
ATOM 1383 C C . ALA A 1 186 ? 10.394 3.028 -15.508 1.00 82.00 186 ALA A C 1
ATOM 1385 O O . ALA A 1 186 ? 10.920 3.917 -14.835 1.00 82.00 186 ALA A O 1
ATOM 1386 N N . ILE A 1 187 ? 10.727 2.787 -16.776 1.00 86.50 187 ILE A N 1
ATOM 1387 C CA . ILE A 1 187 ? 11.625 3.622 -17.581 1.00 86.50 187 ILE A CA 1
ATOM 1388 C C . ILE A 1 187 ? 11.107 3.675 -19.009 1.00 86.50 187 ILE A C 1
ATOM 1390 O O . ILE A 1 187 ? 10.848 2.627 -19.601 1.00 86.50 187 ILE A O 1
ATOM 1394 N N . ASP A 1 188 ? 11.111 4.870 -19.589 1.00 89.62 188 ASP A N 1
ATOM 1395 C CA . ASP A 1 188 ? 10.801 5.061 -20.996 1.00 89.62 188 ASP A CA 1
ATOM 1396 C C . ASP A 1 188 ? 12.082 5.258 -21.804 1.00 89.62 188 ASP A C 1
ATOM 1398 O O . ASP A 1 188 ? 12.945 6.080 -21.477 1.00 89.62 188 ASP A O 1
ATOM 1402 N N . LEU A 1 189 ? 12.202 4.516 -22.902 1.00 92.31 189 LEU A N 1
ATOM 1403 C CA . LEU A 1 189 ? 13.251 4.709 -23.893 1.00 92.31 189 LEU A CA 1
ATOM 1404 C C . LEU A 1 189 ? 12.668 5.316 -25.163 1.00 92.31 189 LEU A C 1
ATOM 1406 O O . LEU A 1 189 ? 11.712 4.799 -25.732 1.00 92.31 189 LEU A O 1
ATOM 1410 N N . VAL A 1 190 ? 13.311 6.367 -25.658 1.00 93.62 190 VAL A N 1
ATOM 1411 C CA . VAL A 1 190 ? 13.102 6.896 -27.004 1.00 93.62 190 VAL A CA 1
ATOM 1412 C C . VAL A 1 190 ? 14.230 6.386 -27.890 1.00 93.62 190 VAL A C 1
ATOM 1414 O O . VAL A 1 190 ? 15.406 6.656 -27.641 1.00 93.62 190 VAL A O 1
ATOM 1417 N N . VAL A 1 191 ? 13.876 5.635 -28.928 1.00 94.62 191 VAL A N 1
ATOM 1418 C CA . VAL A 1 191 ? 14.828 4.923 -29.780 1.00 94.62 191 VAL A CA 1
ATOM 1419 C C . VAL A 1 191 ? 14.674 5.386 -31.221 1.00 94.62 191 VAL A C 1
ATOM 1421 O O . VAL A 1 191 ? 13.621 5.211 -31.832 1.00 94.62 191 VAL A O 1
ATOM 1424 N N . ALA A 1 192 ? 15.737 5.963 -31.778 1.00 93.06 192 ALA A N 1
ATOM 1425 C CA . A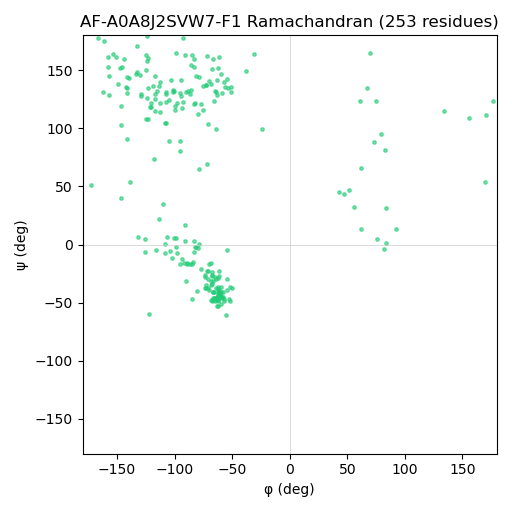LA A 1 192 ? 15.769 6.354 -33.183 1.00 93.06 192 ALA A CA 1
ATOM 1426 C C . ALA A 1 192 ? 15.747 5.116 -34.110 1.00 93.06 192 ALA A C 1
ATOM 1428 O O . ALA A 1 192 ? 16.269 4.062 -33.720 1.00 93.06 192 ALA A O 1
ATOM 1429 N N . PRO A 1 193 ? 15.205 5.219 -35.342 1.00 92.12 193 PRO A N 1
ATOM 1430 C CA . PRO A 1 193 ? 15.126 4.097 -36.283 1.00 92.12 193 PRO A CA 1
ATOM 1431 C C . PRO A 1 193 ? 16.463 3.380 -36.513 1.00 92.12 193 PRO A C 1
ATOM 1433 O O . PRO A 1 193 ? 16.511 2.155 -36.620 1.00 92.12 193 PRO A O 1
ATOM 1436 N N . GLU A 1 194 ? 17.566 4.129 -36.541 1.00 93.25 194 GLU A N 1
ATOM 1437 C CA . GLU A 1 194 ? 18.915 3.607 -36.774 1.00 93.25 194 GLU A CA 1
ATOM 1438 C C . GLU A 1 194 ? 19.439 2.787 -35.585 1.00 93.25 194 GLU A C 1
ATOM 1440 O O . GLU A 1 194 ? 20.221 1.853 -35.767 1.00 93.25 194 GLU A O 1
ATOM 1445 N N . ALA A 1 195 ? 18.996 3.119 -34.369 1.00 93.12 195 ALA A N 1
ATOM 1446 C CA . ALA A 1 195 ? 19.384 2.460 -33.122 1.00 93.12 195 ALA A CA 1
ATOM 1447 C C . ALA A 1 195 ? 18.473 1.270 -32.767 1.00 93.12 195 ALA A C 1
ATOM 1449 O O . ALA A 1 195 ? 18.849 0.417 -31.959 1.00 93.12 195 ALA A O 1
ATOM 1450 N N . TYR A 1 196 ? 17.293 1.175 -33.391 1.00 93.12 196 TYR A N 1
ATOM 1451 C CA . TYR A 1 196 ? 16.258 0.198 -33.049 1.00 93.12 196 TYR A CA 1
ATOM 1452 C C . TYR A 1 196 ? 16.763 -1.249 -33.019 1.00 93.12 196 TYR A C 1
ATOM 1454 O O . TYR A 1 196 ? 16.531 -1.972 -32.049 1.00 93.12 196 TYR A O 1
ATOM 1462 N N . GLY A 1 197 ? 17.516 -1.674 -34.039 1.00 92.88 197 GLY A N 1
ATOM 1463 C CA . GLY A 1 197 ? 18.049 -3.039 -34.096 1.00 92.88 197 GLY A CA 1
ATOM 1464 C C . GLY A 1 197 ? 19.001 -3.364 -32.938 1.00 92.88 197 GLY A C 1
ATOM 1465 O O . GLY A 1 197 ? 18.922 -4.448 -32.356 1.00 92.88 197 GLY A O 1
ATOM 1466 N N . GLY A 1 198 ? 19.861 -2.410 -32.564 1.00 93.50 198 GLY A N 1
ATOM 1467 C CA . GLY A 1 198 ? 20.782 -2.552 -31.436 1.00 93.50 198 GLY A CA 1
ATOM 1468 C C . GLY A 1 198 ? 20.042 -2.628 -30.102 1.00 93.50 198 GLY A C 1
ATOM 1469 O O . GLY A 1 198 ? 20.293 -3.532 -29.303 1.00 93.50 198 GLY A O 1
ATOM 1470 N N . VAL A 1 199 ? 19.067 -1.739 -29.900 1.00 94.06 199 VAL A N 1
ATOM 1471 C CA . VAL A 1 199 ? 18.260 -1.700 -28.674 1.00 94.06 199 VAL A CA 1
ATOM 1472 C C . VAL A 1 199 ? 17.377 -2.941 -28.538 1.00 94.06 199 VAL A C 1
ATOM 1474 O O . VAL A 1 199 ? 17.323 -3.515 -27.455 1.00 94.06 199 VAL A O 1
ATOM 1477 N N . ARG A 1 200 ? 16.749 -3.455 -29.606 1.00 94.44 200 ARG A N 1
ATOM 1478 C CA . ARG A 1 200 ? 15.998 -4.726 -29.516 1.00 94.44 200 ARG A CA 1
ATOM 1479 C C . ARG A 1 200 ? 16.895 -5.909 -29.159 1.00 94.44 200 ARG A C 1
ATOM 1481 O O . ARG A 1 200 ? 16.481 -6.758 -28.368 1.00 94.44 200 ARG A O 1
ATOM 1488 N N . GLY A 1 201 ? 18.116 -5.957 -29.694 1.00 93.88 201 GLY A N 1
ATOM 1489 C CA . GLY A 1 201 ? 19.113 -6.957 -29.306 1.00 93.88 201 GLY A CA 1
ATOM 1490 C C . GLY A 1 201 ? 19.458 -6.876 -27.817 1.00 93.88 201 GLY A C 1
ATOM 1491 O O . GLY A 1 201 ? 19.448 -7.894 -27.120 1.00 93.88 201 GLY A O 1
ATOM 1492 N N . LEU A 1 202 ? 19.676 -5.658 -27.314 1.00 94.38 202 LEU A N 1
ATOM 1493 C CA . LEU A 1 202 ? 19.910 -5.391 -25.897 1.00 94.38 202 LEU A CA 1
ATOM 1494 C C . LEU A 1 202 ? 18.726 -5.840 -25.027 1.00 94.38 202 LEU A C 1
ATOM 1496 O O . LEU A 1 202 ? 18.918 -6.606 -24.086 1.00 94.38 202 LEU A O 1
ATOM 1500 N N . LEU A 1 203 ? 17.500 -5.429 -25.360 1.00 93.38 203 LEU A N 1
ATOM 1501 C CA . LEU A 1 203 ? 16.292 -5.805 -24.615 1.00 93.38 203 LEU A CA 1
ATOM 1502 C C . LEU A 1 203 ? 16.120 -7.326 -24.549 1.00 93.38 203 LEU A C 1
ATOM 1504 O O . LEU A 1 203 ? 15.822 -7.876 -23.490 1.00 93.38 203 LEU A O 1
ATOM 1508 N N . SER A 1 204 ? 16.396 -8.035 -25.647 1.00 92.88 204 SER A N 1
ATOM 1509 C CA . SER A 1 204 ? 16.388 -9.500 -25.648 1.00 92.88 204 SER A CA 1
ATOM 1510 C C . SER A 1 204 ? 17.443 -10.085 -24.703 1.00 92.88 204 SER A C 1
ATOM 1512 O O . SER A 1 204 ? 17.147 -11.039 -23.980 1.00 92.88 204 SER A O 1
ATOM 1514 N N . ALA A 1 205 ? 18.657 -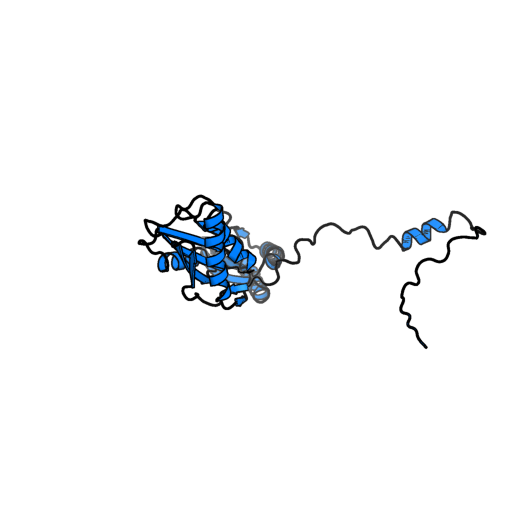9.528 -24.680 1.00 92.88 205 ALA A N 1
ATOM 1515 C CA . ALA A 1 205 ? 19.738 -9.979 -23.802 1.00 92.88 205 ALA A CA 1
ATOM 1516 C C . ALA A 1 205 ? 19.458 -9.707 -22.314 1.00 92.88 205 ALA A C 1
ATOM 1518 O O . ALA A 1 205 ? 19.955 -10.430 -21.450 1.00 92.88 205 ALA A O 1
ATOM 1519 N N . TRP A 1 206 ? 18.649 -8.692 -22.015 1.00 92.75 206 TRP A N 1
ATOM 1520 C CA . TRP A 1 206 ? 18.301 -8.289 -20.654 1.00 92.75 206 TRP A CA 1
ATOM 1521 C C . TRP A 1 206 ? 16.956 -8.833 -20.148 1.00 92.75 206 TRP A C 1
ATOM 1523 O O . TRP A 1 206 ? 16.687 -8.746 -18.952 1.00 92.75 206 TRP A O 1
ATOM 1533 N N . SER A 1 207 ? 16.169 -9.486 -21.009 1.00 85.94 207 SER A N 1
ATOM 1534 C CA . SER A 1 207 ? 14.862 -10.084 -20.674 1.00 85.94 207 SER A CA 1
ATOM 1535 C C . SER A 1 207 ? 14.865 -10.992 -19.436 1.00 85.94 207 SER A C 1
ATOM 1537 O O . SER A 1 207 ? 13.936 -10.983 -18.639 1.00 85.94 207 SER A O 1
ATOM 1539 N N . HIS A 1 208 ? 15.936 -11.762 -19.241 1.00 83.06 208 HIS A N 1
ATOM 1540 C CA . HIS A 1 208 ? 16.111 -12.682 -18.111 1.00 83.06 208 HIS A CA 1
ATOM 1541 C C . HIS A 1 208 ? 16.986 -12.096 -16.988 1.00 83.06 208 HIS A C 1
ATOM 1543 O O . HIS A 1 208 ? 17.343 -12.800 -16.045 1.00 83.06 208 HIS A O 1
ATOM 1549 N N . ARG A 1 209 ? 17.371 -10.821 -17.107 1.00 84.56 209 ARG A N 1
ATOM 1550 C CA . ARG A 1 209 ? 18.224 -10.074 -16.168 1.00 84.56 209 ARG A CA 1
ATOM 1551 C C . ARG A 1 209 ? 17.450 -8.942 -15.483 1.00 84.56 209 ARG A C 1
ATOM 1553 O O . ARG A 1 209 ? 18.059 -7.981 -15.024 1.00 84.56 209 ARG A O 1
ATOM 1560 N N . GLY A 1 210 ? 16.125 -9.068 -15.451 1.00 79.75 210 GLY A N 1
ATOM 1561 C CA . GLY A 1 210 ? 15.225 -8.146 -14.774 1.00 79.75 210 GLY A CA 1
ATOM 1562 C C . GLY A 1 210 ? 14.851 -6.910 -15.578 1.00 79.75 210 GLY A C 1
ATOM 1563 O O . GLY A 1 210 ? 14.634 -5.863 -14.985 1.00 79.75 210 GLY A O 1
ATOM 1564 N N . VAL A 1 211 ? 14.789 -7.006 -16.911 1.00 87.50 211 VAL A N 1
ATOM 1565 C CA . VAL A 1 211 ? 14.236 -5.960 -17.786 1.00 87.50 211 VAL A CA 1
ATOM 1566 C C . VAL A 1 211 ? 13.074 -6.545 -18.569 1.00 87.50 211 VAL A C 1
ATOM 1568 O O . VAL A 1 211 ? 13.257 -7.472 -19.352 1.00 87.50 211 VAL A O 1
ATOM 1571 N N . THR A 1 212 ? 11.884 -5.991 -18.382 1.00 86.38 212 THR A N 1
ATOM 1572 C CA . THR A 1 212 ? 10.672 -6.417 -19.087 1.00 86.38 212 THR A CA 1
ATOM 1573 C C . THR A 1 212 ? 10.134 -5.261 -19.916 1.00 86.38 212 THR A C 1
ATOM 1575 O O . THR A 1 212 ? 10.087 -4.134 -19.437 1.00 86.38 212 THR A O 1
ATOM 1578 N N . VAL A 1 213 ? 9.727 -5.536 -21.156 1.00 89.50 213 VAL A N 1
ATOM 1579 C CA . VAL A 1 213 ? 9.045 -4.551 -22.008 1.00 89.50 213 VAL A CA 1
ATOM 1580 C C . VAL A 1 213 ? 7.565 -4.539 -21.642 1.00 89.50 213 VAL A C 1
ATOM 1582 O O . VAL A 1 213 ? 6.917 -5.581 -21.728 1.00 89.50 213 VAL A O 1
ATOM 1585 N N . ALA A 1 214 ? 7.053 -3.385 -21.218 1.00 85.50 214 ALA A N 1
ATOM 1586 C CA . ALA A 1 214 ? 5.647 -3.187 -20.884 1.00 85.50 214 ALA A CA 1
ATOM 1587 C C . ALA A 1 214 ? 4.822 -2.856 -22.134 1.00 85.50 214 ALA A C 1
ATOM 1589 O O . ALA A 1 214 ? 3.788 -3.479 -22.377 1.00 85.50 214 ALA A O 1
ATOM 1590 N N . SER A 1 215 ? 5.310 -1.926 -22.953 1.00 85.50 215 SER A N 1
ATOM 1591 C CA . SER A 1 215 ? 4.673 -1.520 -24.203 1.00 85.50 215 SER A CA 1
ATOM 1592 C C . SER A 1 215 ? 5.713 -0.983 -25.194 1.00 85.50 215 SER A C 1
ATOM 1594 O O . SER A 1 215 ? 6.866 -0.714 -24.843 1.00 85.50 215 SER A O 1
ATOM 1596 N N . GLU A 1 216 ? 5.321 -0.898 -26.462 1.00 92.19 216 GLU A N 1
ATOM 1597 C CA . GLU A 1 216 ? 6.138 -0.332 -27.531 1.00 92.19 216 GLU A CA 1
ATOM 1598 C C . GLU A 1 216 ? 5.225 0.353 -28.547 1.00 92.19 216 GLU A C 1
ATOM 1600 O O . GLU A 1 216 ? 4.394 -0.305 -29.175 1.00 92.19 216 GLU A O 1
ATOM 1605 N N . ASP A 1 217 ? 5.427 1.656 -28.725 1.00 91.19 217 ASP A N 1
ATOM 1606 C CA . ASP A 1 217 ? 4.701 2.501 -29.668 1.00 91.19 217 ASP A CA 1
ATOM 1607 C C . ASP A 1 217 ? 5.658 3.199 -30.640 1.00 91.19 217 ASP A C 1
ATOM 1609 O O . ASP A 1 217 ? 6.852 3.355 -30.380 1.00 91.19 217 ASP A O 1
ATOM 1613 N N . TYR A 1 218 ? 5.126 3.659 -31.772 1.00 91.94 218 TYR A N 1
ATOM 1614 C CA . TYR A 1 218 ? 5.881 4.388 -32.792 1.00 91.94 218 TYR A CA 1
ATOM 1615 C C . TYR A 1 218 ? 5.366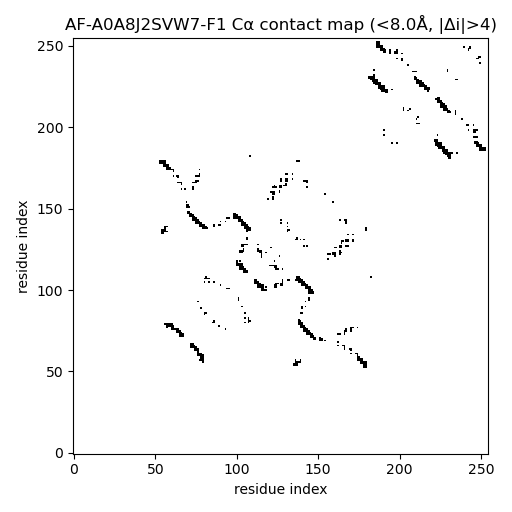 5.816 -32.906 1.00 91.94 218 TYR A C 1
ATOM 1617 O O . TYR A 1 218 ? 4.164 6.058 -33.008 1.00 91.94 218 TYR A O 1
ATOM 1625 N N . ARG A 1 219 ? 6.293 6.769 -32.904 1.00 88.88 219 ARG A N 1
ATOM 1626 C CA . ARG A 1 219 ? 6.012 8.191 -33.095 1.00 88.88 219 ARG A CA 1
ATOM 1627 C C . ARG A 1 219 ? 5.948 8.533 -34.584 1.00 88.88 219 ARG A C 1
ATOM 1629 O O . ARG A 1 219 ? 6.476 7.811 -35.428 1.00 88.88 219 ARG A O 1
ATOM 1636 N N . ASP A 1 220 ? 5.362 9.686 -34.897 1.00 86.44 220 ASP A N 1
ATOM 1637 C CA . ASP A 1 220 ? 5.241 10.191 -36.274 1.00 86.44 220 ASP A CA 1
ATOM 1638 C C . ASP A 1 220 ? 6.601 10.438 -36.957 1.00 86.44 220 ASP A C 1
ATOM 1640 O O . ASP A 1 220 ? 6.694 10.431 -38.184 1.00 86.44 220 ASP A O 1
ATOM 1644 N N . ASP A 1 221 ? 7.666 10.643 -36.173 1.00 86.50 221 ASP A N 1
ATOM 1645 C CA . ASP A 1 221 ? 9.051 10.777 -36.646 1.00 86.50 221 ASP A CA 1
ATOM 1646 C C . ASP A 1 221 ? 9.755 9.422 -36.870 1.00 86.50 221 ASP A C 1
ATOM 1648 O O . ASP A 1 221 ? 10.928 9.387 -37.241 1.00 86.50 221 ASP A O 1
ATOM 1652 N N . GLY A 1 222 ? 9.044 8.306 -36.673 1.00 87.50 222 GLY A N 1
ATOM 1653 C CA . GLY A 1 222 ? 9.555 6.943 -36.814 1.00 87.50 222 GLY A CA 1
ATOM 1654 C C . GLY A 1 222 ? 10.327 6.427 -35.598 1.00 87.50 222 GLY A C 1
ATOM 1655 O O . GLY A 1 222 ? 10.718 5.259 -35.596 1.00 87.50 222 GLY A O 1
ATOM 1656 N N . ALA A 1 223 ? 10.544 7.246 -34.564 1.00 90.75 223 ALA A N 1
ATOM 1657 C CA . ALA A 1 223 ? 11.172 6.786 -33.332 1.00 90.75 223 ALA A CA 1
ATOM 1658 C C . ALA A 1 223 ? 10.234 5.849 -32.557 1.00 90.75 223 ALA A C 1
ATOM 1660 O O . ALA A 1 223 ? 9.030 6.098 -32.461 1.00 90.75 223 ALA A O 1
ATOM 1661 N N . ALA A 1 224 ? 10.795 4.799 -31.961 1.00 92.12 224 ALA A N 1
ATOM 1662 C CA . ALA A 1 224 ? 10.063 3.932 -31.049 1.00 92.12 224 ALA A CA 1
ATOM 1663 C C . ALA A 1 224 ? 10.098 4.514 -29.629 1.00 92.12 224 ALA A C 1
ATOM 1665 O O . ALA A 1 224 ? 11.158 4.913 -29.142 1.00 92.12 224 ALA A O 1
ATOM 1666 N N . LEU A 1 225 ? 8.944 4.554 -28.973 1.00 91.88 225 LEU A N 1
ATOM 1667 C CA . LEU A 1 225 ? 8.807 4.777 -27.540 1.00 91.88 225 LEU A CA 1
ATOM 1668 C C . LEU A 1 225 ? 8.592 3.413 -26.884 1.00 91.88 225 LEU A C 1
ATOM 1670 O O . LEU A 1 225 ? 7.610 2.738 -27.178 1.00 91.88 225 LEU A O 1
ATOM 1674 N N . ILE A 1 226 ? 9.532 2.989 -26.045 1.00 91.94 226 ILE A N 1
ATOM 1675 C CA . ILE A 1 226 ? 9.500 1.679 -25.392 1.00 91.94 226 ILE A CA 1
ATOM 1676 C C . ILE A 1 226 ? 9.394 1.888 -23.889 1.00 91.94 226 ILE A C 1
ATOM 1678 O O . ILE A 1 226 ? 10.338 2.383 -23.271 1.00 91.94 226 ILE A O 1
ATOM 1682 N N . GLU A 1 227 ? 8.279 1.464 -23.308 1.00 88.62 227 GLU A N 1
ATOM 1683 C CA . GLU A 1 227 ? 8.082 1.460 -21.862 1.00 88.62 227 GLU A CA 1
ATOM 1684 C C . GLU A 1 227 ? 8.635 0.155 -21.289 1.00 88.62 227 GLU A C 1
ATOM 1686 O O . GLU A 1 227 ? 8.327 -0.949 -21.756 1.00 88.62 227 GLU A O 1
ATOM 1691 N N . LEU A 1 228 ? 9.468 0.266 -20.263 1.00 88.75 228 LEU A N 1
ATOM 1692 C CA . LEU A 1 228 ? 10.142 -0.855 -19.625 1.00 88.75 228 LEU A CA 1
ATOM 1693 C C . LEU A 1 228 ? 9.865 -0.872 -18.130 1.00 88.75 228 LEU A C 1
ATOM 1695 O O . LEU A 1 228 ? 9.760 0.168 -17.491 1.00 88.75 228 LEU A O 1
ATOM 1699 N N . THR A 1 229 ? 9.865 -2.066 -17.549 1.00 85.75 229 THR A N 1
ATOM 1700 C CA . THR A 1 229 ? 9.940 -2.258 -16.101 1.00 85.75 229 THR A CA 1
ATOM 1701 C C . THR A 1 229 ? 11.209 -3.013 -15.738 1.00 85.75 229 THR A C 1
ATOM 1703 O O . THR A 1 229 ? 11.473 -4.080 -16.300 1.00 85.75 229 THR A O 1
ATOM 1706 N N . LEU A 1 230 ? 11.970 -2.487 -14.783 1.00 84.94 230 LEU A N 1
ATOM 1707 C CA . LEU A 1 230 ? 13.165 -3.121 -14.235 1.00 84.94 230 LEU A CA 1
ATOM 1708 C C . LEU A 1 230 ? 12.889 -3.728 -12.864 1.00 84.94 230 LEU A C 1
ATOM 1710 O O . LEU A 1 230 ? 12.231 -3.083 -12.062 1.00 84.94 230 LEU A O 1
ATOM 1714 N N . ASP A 1 231 ? 13.447 -4.894 -12.560 1.00 73.38 231 ASP A N 1
ATOM 1715 C CA . ASP A 1 231 ? 13.175 -5.615 -11.308 1.00 73.38 231 ASP A CA 1
ATOM 1716 C C . ASP A 1 231 ? 13.702 -4.930 -10.040 1.00 73.38 231 ASP A C 1
ATOM 1718 O O . ASP A 1 231 ? 13.165 -5.185 -8.964 1.00 73.38 231 ASP A O 1
ATOM 1722 N N . ASP A 1 232 ? 14.764 -4.121 -10.140 1.00 73.06 232 ASP A N 1
ATOM 1723 C CA . ASP A 1 232 ? 15.314 -3.345 -9.027 1.00 73.06 232 ASP A CA 1
ATOM 1724 C C . ASP A 1 232 ? 16.309 -2.252 -9.489 1.00 73.06 232 ASP A C 1
ATOM 1726 O O . ASP A 1 232 ? 16.633 -2.082 -10.670 1.00 73.06 232 ASP A O 1
ATOM 1730 N N . ALA A 1 233 ? 16.816 -1.480 -8.522 1.00 71.25 233 ALA A N 1
ATOM 1731 C CA . ALA A 1 233 ? 17.769 -0.395 -8.756 1.00 71.25 233 ALA A CA 1
ATOM 1732 C C . ALA A 1 233 ? 19.185 -0.867 -9.145 1.00 71.25 233 ALA A C 1
ATOM 1734 O O . ALA A 1 233 ? 19.926 -0.093 -9.761 1.00 71.25 233 ALA A O 1
ATOM 1735 N N . ASP A 1 234 ? 19.566 -2.103 -8.810 1.00 76.44 234 ASP A N 1
ATOM 1736 C CA . ASP A 1 234 ? 20.857 -2.688 -9.180 1.00 76.44 234 ASP A CA 1
ATOM 1737 C C . ASP A 1 234 ? 20.883 -3.056 -10.676 1.00 76.44 234 ASP A C 1
ATOM 1739 O O . ASP A 1 234 ? 21.942 -2.982 -11.305 1.00 76.44 234 ASP A O 1
ATOM 1743 N N . VAL A 1 235 ? 19.721 -3.358 -11.272 1.00 83.31 235 VAL A N 1
ATOM 1744 C CA . VAL A 1 235 ? 19.540 -3.535 -12.726 1.00 83.31 235 VAL A CA 1
ATOM 1745 C C . VAL A 1 235 ? 19.584 -2.196 -13.474 1.00 83.31 235 VAL A C 1
ATOM 1747 O O . VAL A 1 235 ? 20.168 -2.120 -14.558 1.00 83.31 235 VAL A O 1
ATOM 1750 N N . ARG A 1 236 ? 19.031 -1.118 -12.896 1.00 84.69 236 ARG A N 1
ATOM 1751 C CA . ARG A 1 236 ? 18.881 0.192 -13.568 1.00 84.69 236 ARG A CA 1
ATOM 1752 C C . ARG A 1 236 ? 20.188 0.755 -14.107 1.00 84.69 236 ARG A C 1
ATOM 1754 O O . ARG A 1 236 ? 20.318 0.981 -15.304 1.00 84.69 236 ARG A O 1
ATOM 1761 N N . ALA A 1 237 ? 21.166 0.995 -13.240 1.00 85.19 237 ALA A N 1
ATOM 1762 C CA . ALA A 1 237 ? 22.399 1.669 -13.645 1.00 85.19 237 ALA A CA 1
ATOM 1763 C C . ALA A 1 237 ? 23.188 0.943 -14.760 1.00 85.19 237 ALA A C 1
ATOM 1765 O O . ALA A 1 237 ? 23.652 1.620 -15.679 1.00 85.19 237 ALA A O 1
ATOM 1766 N N . PRO A 1 238 ? 23.408 -0.387 -14.718 1.00 90.12 238 PRO A N 1
ATOM 1767 C CA . PRO A 1 238 ? 24.096 -1.078 -15.804 1.00 90.12 238 PRO A CA 1
ATOM 1768 C C . PRO A 1 238 ? 23.256 -1.169 -17.081 1.00 90.12 238 PRO A C 1
ATOM 1770 O O . PRO A 1 238 ? 23.826 -0.990 -18.153 1.00 90.12 238 PRO A O 1
ATOM 1773 N N . PHE A 1 239 ? 21.938 -1.368 -16.978 1.00 91.75 239 PHE A N 1
ATOM 1774 C CA . PHE A 1 239 ? 21.062 -1.392 -18.148 1.00 91.75 239 PHE A CA 1
ATOM 1775 C C . PHE A 1 239 ? 21.063 -0.049 -18.886 1.00 91.75 239 PHE A C 1
ATOM 1777 O O . PHE A 1 239 ? 21.298 -0.019 -20.091 1.00 91.75 239 PHE A O 1
ATOM 1784 N N . LEU A 1 240 ? 20.883 1.064 -18.165 1.00 90.31 240 LEU A N 1
ATOM 1785 C CA . LEU A 1 240 ? 20.833 2.397 -18.770 1.00 90.31 240 LEU A CA 1
ATOM 1786 C C . LEU A 1 240 ? 22.124 2.743 -19.522 1.00 90.31 240 LEU A C 1
ATOM 1788 O O . LEU A 1 240 ? 22.056 3.241 -20.639 1.00 90.31 240 LEU A O 1
ATOM 1792 N N . ARG A 1 241 ? 23.295 2.393 -18.971 1.00 91.31 241 ARG A N 1
ATOM 1793 C CA . ARG A 1 241 ? 24.579 2.597 -19.665 1.00 91.31 241 ARG A CA 1
ATOM 1794 C C . ARG A 1 241 ? 24.660 1.842 -20.990 1.00 91.31 241 ARG A C 1
ATOM 1796 O O . ARG A 1 241 ? 25.200 2.367 -21.958 1.00 91.31 241 ARG A O 1
ATOM 1803 N N . GLU A 1 242 ? 24.176 0.602 -21.032 1.00 94.12 242 GLU A N 1
ATOM 1804 C CA . GLU A 1 242 ? 24.166 -0.187 -22.268 1.00 94.12 242 GLU A CA 1
ATOM 1805 C C . GLU A 1 242 ? 23.106 0.323 -23.256 1.00 94.12 242 GLU A C 1
ATOM 1807 O O . GLU A 1 242 ? 23.361 0.337 -24.458 1.00 94.12 242 GLU A O 1
ATOM 1812 N N . ALA A 1 243 ? 21.956 0.796 -22.764 1.00 92.75 243 ALA A N 1
ATOM 1813 C CA . ALA A 1 243 ? 20.901 1.388 -23.585 1.00 92.75 243 ALA A CA 1
ATOM 1814 C C . ALA A 1 243 ? 21.362 2.693 -24.253 1.00 92.75 243 ALA A C 1
ATOM 1816 O O . ALA A 1 243 ? 21.201 2.849 -25.463 1.00 92.75 243 ALA A O 1
ATOM 1817 N N . GLU A 1 244 ? 22.013 3.585 -23.502 1.00 92.38 244 GLU A N 1
ATOM 1818 C CA . GLU A 1 244 ? 22.630 4.805 -24.036 1.00 92.38 244 GLU A CA 1
ATOM 1819 C C . GLU A 1 244 ? 23.726 4.476 -25.057 1.00 92.38 244 GLU A C 1
ATOM 1821 O O . GLU A 1 244 ? 23.774 5.067 -26.136 1.00 92.38 244 GLU A O 1
ATOM 1826 N N . ALA A 1 245 ? 24.577 3.483 -24.769 1.00 92.38 245 ALA A N 1
ATOM 1827 C CA . ALA A 1 245 ? 25.608 3.029 -25.703 1.00 92.38 245 ALA A CA 1
ATOM 1828 C C . ALA A 1 245 ? 25.024 2.416 -26.990 1.00 92.38 245 ALA A C 1
ATOM 1830 O O . ALA A 1 245 ? 25.645 2.503 -28.049 1.00 92.38 245 ALA A O 1
ATOM 1831 N N . ALA A 1 246 ? 23.831 1.821 -26.909 1.00 91.44 246 ALA A N 1
ATOM 1832 C CA . ALA A 1 246 ? 23.074 1.320 -28.053 1.00 91.44 246 ALA A CA 1
ATOM 1833 C C . ALA A 1 246 ? 22.309 2.423 -28.813 1.00 91.44 246 ALA A C 1
ATOM 1835 O O . ALA A 1 246 ? 21.703 2.130 -29.842 1.00 91.44 246 ALA A O 1
ATOM 1836 N N . GLY A 1 247 ? 22.350 3.677 -28.345 1.00 88.88 247 GLY A N 1
ATOM 1837 C CA . GLY A 1 247 ? 21.731 4.832 -28.998 1.00 88.88 247 GLY A CA 1
ATOM 1838 C C . GLY A 1 247 ? 20.307 5.158 -28.537 1.00 88.88 247 GLY A C 1
ATOM 1839 O O . GLY A 1 247 ? 19.633 5.946 -29.200 1.00 88.88 247 GLY A O 1
ATOM 1840 N N . ALA A 1 248 ? 19.831 4.578 -27.430 1.00 91.81 248 ALA A N 1
ATOM 1841 C CA . ALA A 1 248 ? 18.563 4.972 -26.817 1.00 91.81 248 ALA A CA 1
ATOM 1842 C C . ALA A 1 248 ? 18.721 6.262 -25.996 1.00 91.81 248 ALA A C 1
ATOM 1844 O O . ALA A 1 248 ? 19.734 6.470 -25.330 1.00 91.81 248 ALA A O 1
ATOM 1845 N N . SER A 1 249 ? 17.694 7.109 -26.006 1.00 90.00 249 SER A N 1
ATOM 1846 C CA . SER A 1 249 ? 17.561 8.243 -25.087 1.00 90.00 249 SER A CA 1
ATOM 1847 C C . SER A 1 249 ? 16.584 7.880 -23.975 1.00 90.00 249 SER A C 1
ATOM 1849 O O . SER A 1 249 ? 15.510 7.354 -24.252 1.00 90.00 249 SER A O 1
ATOM 1851 N N . ILE A 1 250 ? 16.941 8.154 -22.724 1.00 88.62 250 ILE A N 1
ATOM 1852 C CA . ILE A 1 250 ? 16.107 7.828 -21.563 1.00 88.62 250 ILE A CA 1
ATOM 1853 C C . ILE A 1 250 ? 15.193 9.010 -21.266 1.00 88.62 250 ILE A C 1
ATOM 1855 O O . ILE A 1 250 ? 15.648 10.152 -21.180 1.00 88.62 250 ILE A O 1
ATOM 1859 N N . ARG A 1 251 ? 13.908 8.729 -21.085 1.00 82.62 251 ARG A N 1
ATOM 1860 C CA . ARG A 1 251 ? 12.940 9.675 -20.553 1.00 82.62 251 ARG A CA 1
ATOM 1861 C C . ARG A 1 251 ? 12.602 9.220 -19.135 1.00 82.62 251 ARG A C 1
ATOM 1863 O O . ARG A 1 251 ? 11.922 8.220 -18.943 1.00 82.62 251 ARG A O 1
ATOM 1870 N N . ASP A 1 252 ? 13.147 9.923 -18.146 1.00 60.69 252 ASP A N 1
ATOM 1871 C CA . ASP A 1 252 ? 12.742 9.735 -16.753 1.00 60.69 252 ASP A CA 1
ATOM 1872 C C . ASP A 1 252 ? 11.392 10.448 -16.563 1.00 60.69 252 ASP A C 1
ATOM 1874 O O . ASP A 1 252 ? 11.287 11.656 -16.798 1.00 60.69 252 ASP A O 1
ATOM 1878 N N . ASP A 1 253 ? 10.362 9.707 -16.156 1.00 49.75 253 ASP A N 1
ATOM 1879 C CA . ASP A 1 253 ? 9.066 10.264 -15.757 1.00 49.75 253 ASP A CA 1
ATOM 1880 C C . ASP A 1 253 ? 9.173 10.818 -14.321 1.00 49.75 253 ASP A C 1
ATOM 1882 O O . ASP A 1 253 ? 8.610 10.287 -13.371 1.00 49.75 253 ASP A O 1
ATOM 1886 N N . ASP A 1 254 ? 9.995 11.855 -14.138 1.00 37.03 254 ASP A N 1
ATOM 1887 C CA . ASP A 1 254 ? 9.935 12.727 -12.959 1.00 37.03 254 ASP A CA 1
ATOM 1888 C C . ASP A 1 254 ? 9.069 13.939 -13.348 1.00 37.03 254 ASP A C 1
ATOM 1890 O O . ASP A 1 254 ? 9.567 14.995 -13.755 1.00 37.03 254 ASP A O 1
ATOM 1894 N N . SER A 1 255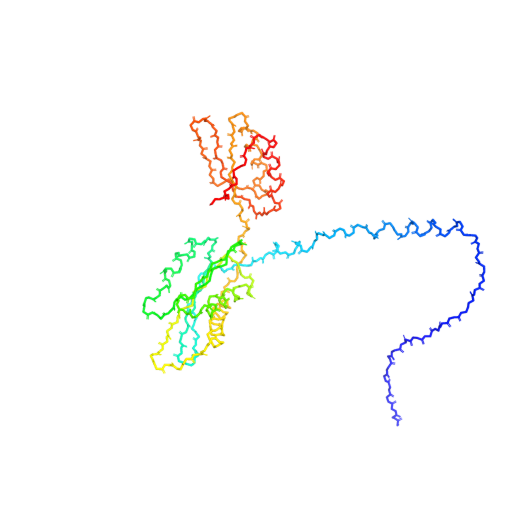 ? 7.743 13.769 -13.318 1.00 27.75 255 SER A N 1
ATOM 1895 C CA . SER A 1 255 ? 6.742 14.838 -13.488 1.00 27.75 255 SER A CA 1
ATOM 1896 C C . SER A 1 255 ? 5.523 14.611 -12.602 1.00 27.75 255 SER A C 1
ATOM 1898 O O . SER A 1 255 ? 4.827 13.595 -12.796 1.00 27.75 255 SER A O 1
#

Foldseek 3Di:
DDDDDDDDDPDDDDDDDDDDDDDDPPPPVVVCVVVPPPDDPPPDDPPPPPPLPFQWAFPAKFDWDWDDDQQKIKTKIKGQAQDVVSVVVVLVVPDDPPFPAWWKKAAHPPDIDTDRRPDPPCQATVLLVVLCVVLSHHRMMMIITIHHDPPGDDLPSVRSSCRNNVSNNVRVVRTDIGTDQQDWDKKKKWADPVLVVVLVVLQVVCVVVFKDWPDWDADPNRIIITIIIGRDPVCPPVSVVSCVVSPIDIDDPPD

Organism: NCBI:txid35677

InterPro domains:
  IPR001498 Impact, N-terminal [PF01205] (70-172)
  IPR020568 Ribosomal protein uS5 domain 2-type superfamily [SSF54211] (64-175)
  IPR023582 Impact family [PTHR16301] (53-175)
  IPR036956 Impact, N-terminal domain superfamily [G3DSA:3.30.230.30] (55-178)

Solvent-accessible surface area (backbone atoms only — not comparable to full-atom values): 14740 Å² total; per-residue (Å²): 133,88,85,90,88,88,82,87,84,94,75,91,84,83,85,88,88,83,93,81,87,82,80,67,89,78,66,63,64,65,59,55,64,69,71,63,77,85,76,86,81,84,70,88,80,68,94,75,79,74,74,86,72,71,54,26,14,41,68,48,68,44,72,82,29,78,38,76,55,75,68,32,38,32,40,11,39,40,30,52,16,79,43,70,67,54,31,51,56,51,50,63,74,70,55,56,90,89,40,73,29,61,18,25,18,35,35,35,86,89,52,72,53,66,38,31,51,86,50,64,85,68,25,32,13,52,28,28,40,52,29,38,56,74,65,47,42,29,23,27,28,38,42,40,37,31,44,66,48,96,85,43,68,84,62,56,64,74,42,36,28,52,47,36,21,47,26,38,39,60,31,57,70,71,40,52,78,30,82,40,76,70,53,68,46,78,44,35,33,43,25,42,67,88,24,40,68,50,43,54,53,49,50,63,72,30,48,89,63,42,36,43,78,76,48,76,49,74,46,97,87,56,27,36,43,35,36,31,34,24,40,39,76,83,45,45,64,61,50,51,55,53,39,45,74,33,51,35,43,79,46,79,90,86,125

pLDDT: mean 78.48, std 23.91, range [27.75, 98.75]

Secondary structure (DSSP, 8-state):
------------------------TTSSHHHHHHHSSSSS---S--SSTTSSS--EEESSPPPPEEEEETTEEEEEEEEE-SSHHHHHHHHHHH--TTSSEEEEEEE-SS-EEEE-TTSSTTSSHHHHHHHHHHTTB-SEEEEEEEEE-TTPPP--HHHHHHH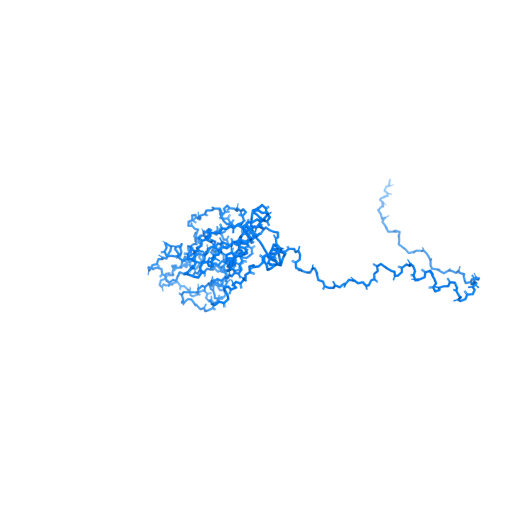HHHHHHHHHTTSPEEEPPP--EEEEEEE-TTTHHHHHHHHHHHTTTTEEEEEEEE-TTS-EEEEEEES-HHHHHHHHHHHHHTTEEEE----

Nearest PDB structures (foldseek):
  2cve-assembly1_A  TM=6.490E-01  e=2.855E-19  Thermus thermophilus HB8
  1vi7-assembly1_A  TM=6.827E-01  e=1.181E-15  Escherichia coli
  1v3s-assembly1_C  TM=6.208E-01  e=2.591E-01  Thermus thermophilus HB8
  2eg1-assembly1_A  TM=6.282E-01  e=5.466E-01  Aquifex aeolicus
  1ufl-assembly1_B  TM=5.940E-01  e=3.657E-01  Thermus thermophilus HB8

Sequence (255 aa):
QLERGRGDTDAFAHAQVLVASMPSRASMLLIYARACGALHQFTRCTGRRQLAQRASTIASETDAVEYVVKRSRFVAHAAPCTSFDEAEGFLARHRDDKARHNCWAWVGATSARMSDDGEPTGTAAAPIRAAIEGAEFVDCAVIVTRYKASTAPKLGAGGLIRAYGQAARDCLKTAVAAPAAPPRIAIDLVVAPEAYGGVRGLLSAWSHRGVTVASEDYRDDGAALIELTLDDADVRAPFLREAEAAGASIRDDDS

Mean predicted aligned error: 15.37 Å